Protein AF-A0A959AY59-F1 (afdb_monomer)

pLDDT: mean 86.49, std 15.17, range [32.84, 98.81]

Solvent-accessible surface area (backbone atoms only — not comparable to full-atom values): 12367 Å² total; per-residue (Å²): 97,44,99,86,69,48,77,55,77,89,79,66,83,82,62,85,65,41,23,52,65,58,53,49,50,52,52,50,54,61,70,39,89,49,82,90,51,55,85,70,95,68,79,77,82,83,85,82,74,50,73,66,54,53,51,46,48,75,74,69,59,72,80,78,83,77,75,95,61,88,46,76,70,57,55,76,89,42,36,44,59,26,8,46,44,40,38,59,22,74,68,34,48,46,70,52,16,10,36,38,76,89,50,59,33,88,89,51,55,83,72,14,48,51,47,32,23,6,31,13,77,38,65,31,88,90,78,68,45,79,39,76,49,31,61,27,59,16,50,24,64,83,75,30,42,46,73,59,51,73,66,37,51,45,39,27,45,28,69,26,26,39,83,88,66,48,74,50,63,87,82,57,74,60,44,68,83,62,48,74,66,58,50,48,14,35,55,52,26,36,70,71,43,72,65,52,87,61,80,50,83,71,85,74,89,74,83,136

Structure (mmCIF, N/CA/C/O backbone):
data_AF-A0A959AY59-F1
#
_entry.id   AF-A0A959AY59-F1
#
loop_
_atom_site.group_PDB
_atom_site.id
_atom_site.type_symbol
_atom_site.label_atom_id
_atom_site.label_alt_id
_atom_site.label_comp_id
_atom_site.label_asym_id
_atom_site.label_entity_id
_atom_site.label_seq_id
_atom_site.pdbx_PDB_ins_code
_atom_site.Cartn_x
_atom_site.Cartn_y
_atom_site.Cartn_z
_atom_site.occupancy
_atom_site.B_iso_or_equiv
_atom_site.auth_seq_id
_atom_site.auth_comp_id
_atom_site.auth_asym_id
_atom_site.auth_atom_id
_atom_site.pdbx_PDB_model_num
ATOM 1 N N . ILE A 1 1 ? 16.244 -9.989 -12.962 1.00 51.41 1 ILE A N 1
ATOM 2 C CA . ILE A 1 1 ? 17.182 -10.607 -13.932 1.00 51.41 1 ILE A CA 1
ATOM 3 C C . ILE A 1 1 ? 17.282 -9.651 -15.111 1.00 51.41 1 ILE A C 1
ATOM 5 O O . ILE A 1 1 ? 16.246 -9.204 -15.593 1.00 51.41 1 ILE A O 1
ATOM 9 N N . LYS A 1 2 ? 18.490 -9.231 -15.480 1.00 58.50 2 LYS A N 1
ATOM 10 C CA . LYS A 1 2 ? 18.745 -8.422 -16.674 1.00 58.50 2 LYS A CA 1
ATOM 11 C C . LYS A 1 2 ? 18.390 -9.232 -17.929 1.00 58.50 2 LYS A C 1
ATOM 13 O O . LYS A 1 2 ? 18.297 -10.452 -17.888 1.00 58.50 2 LYS A O 1
ATOM 18 N N . HIS A 1 3 ? 18.224 -8.553 -19.059 1.00 61.00 3 HIS A N 1
ATOM 19 C CA . HIS A 1 3 ? 17.946 -9.188 -20.356 1.00 61.00 3 HIS A CA 1
ATOM 20 C C . HIS A 1 3 ? 18.965 -10.267 -20.795 1.00 61.00 3 HIS A C 1
ATOM 22 O O . HIS A 1 3 ? 18.627 -11.122 -21.604 1.00 61.00 3 HIS A O 1
ATOM 28 N N . ASP A 1 4 ? 20.183 -10.241 -20.254 1.00 66.50 4 ASP A N 1
ATOM 29 C CA . ASP A 1 4 ? 21.287 -11.174 -20.520 1.00 66.50 4 ASP A CA 1
ATOM 30 C C . ASP A 1 4 ? 21.302 -12.394 -19.575 1.00 66.50 4 ASP A C 1
ATOM 32 O O . ASP A 1 4 ? 22.208 -13.222 -19.637 1.00 66.50 4 ASP A O 1
ATOM 36 N N . GLY A 1 5 ? 20.306 -12.518 -18.693 1.00 53.38 5 GLY A N 1
ATOM 37 C CA . GLY A 1 5 ? 20.240 -13.590 -17.702 1.00 53.38 5 GLY A CA 1
ATOM 38 C C . GLY A 1 5 ? 21.040 -13.316 -16.426 1.00 53.38 5 GLY A C 1
ATOM 39 O O . GLY A 1 5 ? 20.949 -14.108 -15.487 1.00 53.38 5 GLY A O 1
ATOM 40 N N . GLU A 1 6 ? 21.764 -12.195 -16.317 1.00 53.97 6 GLU A N 1
ATOM 41 C CA . GLU A 1 6 ? 22.430 -11.834 -15.067 1.00 53.97 6 GLU A CA 1
ATOM 42 C C . GLU A 1 6 ? 21.414 -11.427 -13.997 1.00 53.97 6 GLU A C 1
ATOM 44 O O . GLU A 1 6 ? 20.489 -10.634 -14.208 1.00 53.97 6 GLU A O 1
ATOM 49 N N . PHE A 1 7 ? 21.603 -11.933 -12.783 1.00 50.22 7 PHE A N 1
ATOM 50 C CA . PHE A 1 7 ? 20.794 -11.524 -11.650 1.00 50.22 7 PHE A CA 1
ATOM 51 C C . PH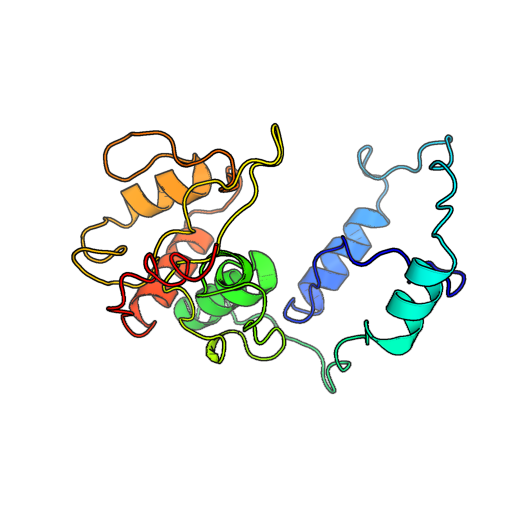E A 1 7 ? 21.135 -10.079 -11.246 1.00 50.22 7 PHE A C 1
ATOM 53 O O . PHE A 1 7 ? 22.219 -9.787 -10.746 1.00 50.22 7 PHE A O 1
ATOM 60 N N . ALA A 1 8 ? 20.194 -9.159 -11.464 1.00 55.78 8 ALA A N 1
ATOM 61 C CA . ALA A 1 8 ? 20.212 -7.846 -10.833 1.00 55.78 8 ALA A CA 1
ATOM 62 C C . ALA A 1 8 ? 19.759 -8.014 -9.380 1.00 55.78 8 ALA A C 1
ATOM 64 O O . ALA A 1 8 ? 18.724 -8.642 -9.149 1.00 55.78 8 ALA A O 1
ATOM 65 N N . LEU A 1 9 ? 20.537 -7.478 -8.431 1.00 53.38 9 LEU A N 1
ATOM 66 C CA . LEU A 1 9 ? 20.217 -7.523 -7.002 1.00 53.38 9 LEU A CA 1
ATOM 67 C C . LEU A 1 9 ? 18.752 -7.097 -6.765 1.00 53.38 9 LEU A C 1
ATOM 69 O O . LEU A 1 9 ? 18.276 -6.180 -7.441 1.00 53.38 9 LEU A O 1
ATOM 73 N N . PRO A 1 10 ? 18.029 -7.746 -5.837 1.00 53.94 10 PRO A N 1
ATOM 74 C CA . PRO A 1 10 ? 16.571 -7.700 -5.733 1.00 53.94 10 PRO A CA 1
ATOM 75 C C . PRO A 1 10 ? 16.095 -6.450 -4.987 1.00 53.94 10 PRO A C 1
ATOM 77 O O . PRO A 1 10 ? 15.366 -6.521 -4.007 1.00 53.94 10 PRO A O 1
ATOM 80 N N . PHE A 1 11 ? 16.529 -5.285 -5.454 1.00 59.75 11 PHE A N 1
ATOM 81 C CA . PHE A 1 11 ? 16.036 -3.995 -4.979 1.00 59.75 11 PHE A CA 1
ATOM 82 C C . PHE A 1 11 ? 14.796 -3.529 -5.746 1.00 59.75 11 PHE A C 1
ATOM 84 O O . PHE A 1 11 ? 14.227 -2.491 -5.423 1.00 59.75 11 PHE A O 1
ATOM 91 N N . MET A 1 12 ? 14.384 -4.268 -6.782 1.00 69.38 12 MET A N 1
ATOM 92 C CA . MET A 1 12 ? 13.154 -3.973 -7.504 1.00 69.38 12 MET A CA 1
ATOM 93 C C . MET A 1 12 ? 11.961 -4.552 -6.734 1.00 69.38 12 MET A C 1
ATOM 95 O O . MET A 1 12 ? 11.976 -5.753 -6.447 1.00 69.38 12 MET A O 1
ATOM 99 N N . PRO A 1 13 ? 10.926 -3.745 -6.440 1.00 74.81 13 PRO A N 1
ATOM 100 C CA . PRO A 1 13 ? 9.667 -4.253 -5.914 1.00 74.81 13 PRO A CA 1
ATOM 101 C C . PRO A 1 13 ? 9.113 -5.371 -6.798 1.00 74.81 13 PRO A C 1
ATOM 103 O O . PRO A 1 13 ? 9.182 -5.311 -8.031 1.00 74.81 13 PRO A O 1
ATOM 106 N N . ARG A 1 14 ? 8.575 -6.410 -6.161 1.00 80.12 14 ARG A N 1
ATOM 107 C CA . ARG A 1 14 ? 7.965 -7.549 -6.845 1.00 80.12 14 ARG A CA 1
ATOM 108 C C . ARG A 1 14 ? 6.485 -7.250 -7.052 1.00 80.12 14 ARG A C 1
ATOM 110 O O . ARG A 1 14 ? 5.696 -7.339 -6.127 1.00 80.12 14 ARG A O 1
ATOM 117 N N . PHE A 1 15 ? 6.111 -6.895 -8.278 1.00 88.00 15 PHE A N 1
ATOM 118 C CA . PHE A 1 15 ? 4.719 -6.621 -8.661 1.00 88.00 15 PHE A CA 1
ATOM 119 C C . PHE A 1 15 ? 3.950 -7.912 -8.999 1.00 88.00 15 PHE A C 1
ATOM 121 O O . PHE A 1 15 ? 3.256 -7.982 -10.009 1.00 88.00 15 PHE A O 1
ATOM 128 N N . ASN A 1 16 ? 4.109 -8.969 -8.196 1.00 89.69 16 ASN A N 1
ATOM 129 C CA . ASN A 1 16 ? 3.557 -10.302 -8.483 1.00 89.69 16 ASN A CA 1
ATOM 130 C C . ASN A 1 16 ? 2.033 -10.403 -8.306 1.00 89.69 16 ASN A C 1
ATOM 132 O O . ASN A 1 16 ? 1.447 -11.399 -8.714 1.00 89.69 16 ASN A O 1
ATOM 136 N N . LEU A 1 17 ? 1.410 -9.388 -7.706 1.00 93.44 17 LEU A N 1
ATOM 137 C CA . LEU A 1 17 ? -0.038 -9.293 -7.503 1.00 93.44 17 LEU A CA 1
ATOM 138 C C . LEU A 1 17 ? -0.689 -8.224 -8.390 1.00 93.44 17 LEU A C 1
ATOM 140 O O . LEU A 1 17 ? -1.886 -7.974 -8.268 1.00 93.44 17 LEU A O 1
ATOM 144 N N . LEU A 1 18 ? 0.094 -7.563 -9.246 1.00 95.00 18 LEU A N 1
ATOM 145 C CA . LEU A 1 18 ? -0.407 -6.540 -10.153 1.00 95.00 18 LEU A CA 1
ATOM 146 C C . LEU A 1 18 ? -1.167 -7.198 -11.311 1.00 95.00 18 LEU A C 1
ATOM 148 O O . LEU A 1 18 ? -0.779 -8.263 -11.788 1.00 95.00 18 LEU A O 1
ATOM 152 N N . SER A 1 19 ? -2.244 -6.562 -11.767 1.00 96.56 19 SER A N 1
ATOM 153 C CA . SER A 1 19 ? -3.016 -7.064 -12.899 1.00 96.56 19 SER A CA 1
ATOM 154 C C . SER A 1 19 ? -2.194 -7.059 -14.188 1.00 96.56 19 SER A C 1
ATOM 156 O O . SER A 1 19 ? -1.345 -6.191 -14.412 1.00 96.56 19 SER A O 1
ATOM 158 N N . ASP A 1 20 ? -2.489 -7.997 -15.085 1.00 95.44 20 ASP A N 1
ATOM 159 C CA . ASP A 1 20 ? -1.860 -8.070 -16.404 1.00 95.44 20 ASP A CA 1
ATOM 160 C C . ASP A 1 20 ? -2.069 -6.776 -17.208 1.00 95.44 20 ASP A C 1
ATOM 162 O O . ASP A 1 20 ? -1.217 -6.400 -18.015 1.00 95.44 20 ASP A O 1
ATOM 166 N N . GLU A 1 21 ? -3.205 -6.100 -17.022 1.00 96.12 21 GLU A N 1
ATOM 167 C CA . GLU A 1 21 ? -3.518 -4.825 -17.674 1.00 96.12 21 GLU A CA 1
ATOM 168 C C . GLU A 1 21 ? -2.631 -3.687 -17.159 1.00 96.12 21 GLU A C 1
ATOM 170 O O . GLU A 1 21 ? -2.073 -2.928 -17.957 1.00 96.12 21 GLU A O 1
ATOM 175 N N . ASP A 1 22 ? -2.422 -3.604 -15.848 1.00 96.06 22 ASP A N 1
ATOM 176 C CA . ASP A 1 22 ? -1.552 -2.592 -15.246 1.00 96.06 22 ASP A CA 1
ATOM 177 C C . ASP A 1 22 ? -0.080 -2.844 -15.597 1.00 96.06 22 ASP A C 1
ATOM 179 O O . ASP A 1 22 ? 0.642 -1.913 -15.967 1.00 96.06 22 ASP A O 1
ATOM 183 N N . VAL A 1 23 ? 0.362 -4.109 -15.613 1.00 94.56 23 VAL A N 1
ATOM 184 C CA . VAL A 1 23 ? 1.695 -4.483 -16.120 1.00 94.56 23 VAL A CA 1
ATOM 185 C C . VAL A 1 23 ? 1.852 -4.065 -17.587 1.00 94.56 23 VAL A C 1
ATOM 187 O O . VAL A 1 23 ? 2.867 -3.464 -17.956 1.00 94.56 23 VAL A O 1
ATOM 190 N N . LYS A 1 24 ? 0.851 -4.326 -18.439 1.00 95.75 24 LYS A N 1
ATOM 191 C CA . LYS A 1 24 ? 0.860 -3.891 -19.848 1.00 95.75 24 LYS A CA 1
ATOM 192 C C . LYS A 1 24 ? 0.885 -2.371 -19.977 1.00 95.75 24 LYS A C 1
ATOM 194 O O . LYS A 1 24 ? 1.590 -1.871 -20.850 1.00 95.75 24 LYS A O 1
ATOM 199 N N . SER A 1 25 ? 0.187 -1.645 -19.109 1.00 96.19 25 SER A N 1
ATOM 200 C CA . SER A 1 25 ? 0.180 -0.178 -19.090 1.00 96.19 25 SER A CA 1
ATOM 201 C C . SER A 1 25 ? 1.553 0.391 -18.733 1.00 96.19 25 SER A C 1
ATOM 203 O O . SER A 1 25 ? 2.037 1.304 -19.405 1.00 96.19 25 SER A O 1
ATOM 205 N N . ILE A 1 26 ? 2.245 -0.208 -17.757 1.00 93.75 26 ILE A N 1
ATOM 206 C CA . ILE A 1 26 ? 3.637 0.133 -17.431 1.00 93.75 26 ILE A CA 1
ATOM 207 C C . ILE A 1 26 ? 4.549 -0.139 -18.634 1.00 93.75 26 ILE A C 1
ATOM 209 O O . ILE A 1 26 ? 5.336 0.727 -19.015 1.00 93.75 26 ILE A O 1
ATOM 213 N N . ILE A 1 27 ? 4.429 -1.310 -19.272 1.00 94.44 27 ILE A N 1
ATOM 214 C CA . ILE A 1 27 ? 5.222 -1.660 -20.462 1.00 94.44 27 ILE A CA 1
ATOM 215 C C . ILE A 1 27 ? 4.962 -0.673 -21.606 1.00 94.44 27 ILE A C 1
ATOM 217 O O . ILE A 1 27 ? 5.910 -0.233 -22.255 1.00 94.44 27 ILE A O 1
ATOM 221 N N . ALA A 1 28 ? 3.701 -0.318 -21.854 1.00 97.00 28 ALA A N 1
ATOM 222 C CA . ALA A 1 28 ? 3.322 0.637 -22.887 1.00 97.00 28 ALA A CA 1
ATOM 223 C C . ALA A 1 28 ? 3.917 2.024 -22.606 1.00 97.00 28 ALA A C 1
ATOM 225 O O . ALA A 1 28 ? 4.500 2.623 -23.507 1.00 97.00 28 ALA A O 1
ATOM 226 N N . TYR A 1 29 ? 3.852 2.500 -21.357 1.00 95.94 29 TYR A N 1
ATOM 227 C CA . TYR A 1 29 ? 4.463 3.768 -20.960 1.00 95.94 29 TYR A CA 1
ATOM 228 C C . TYR A 1 29 ? 5.985 3.748 -21.129 1.00 95.94 29 TYR A C 1
ATOM 230 O O . TYR A 1 29 ? 6.529 4.646 -21.766 1.00 95.94 29 TYR A O 1
ATOM 238 N N . LEU A 1 30 ? 6.671 2.708 -20.642 1.00 94.06 30 LEU A N 1
ATOM 239 C CA . LEU A 1 30 ? 8.129 2.565 -20.763 1.00 94.06 30 LEU A CA 1
ATOM 240 C C . LEU A 1 30 ? 8.613 2.441 -22.217 1.00 94.06 30 LEU A C 1
ATOM 242 O O . LEU A 1 30 ? 9.771 2.736 -22.494 1.00 94.06 30 LEU A O 1
ATOM 246 N N . ARG A 1 31 ? 7.747 2.004 -23.139 1.00 94.81 31 ARG A N 1
ATOM 247 C CA . ARG A 1 31 ? 8.030 1.901 -24.582 1.00 94.81 31 ARG A CA 1
ATOM 248 C C . ARG A 1 31 ? 7.513 3.088 -25.399 1.00 94.81 31 ARG A C 1
ATOM 250 O O . ARG A 1 31 ? 7.593 3.046 -26.622 1.00 94.81 31 ARG A O 1
ATOM 257 N N . SER A 1 32 ? 6.947 4.101 -24.751 1.00 95.94 32 SER A N 1
ATOM 258 C CA . SER A 1 32 ? 6.413 5.284 -25.427 1.00 95.94 32 SER A CA 1
ATOM 259 C C . SER A 1 32 ? 7.499 6.315 -25.748 1.00 95.94 32 SER A C 1
ATOM 261 O O . SER A 1 32 ? 8.596 6.290 -25.191 1.00 95.94 32 SER A O 1
ATOM 263 N N . ASP A 1 33 ? 7.144 7.303 -26.570 1.00 95.69 33 ASP A N 1
ATOM 264 C CA . ASP A 1 33 ? 7.988 8.469 -26.865 1.00 95.69 33 ASP A CA 1
ATOM 265 C C . ASP A 1 33 ? 7.938 9.544 -25.758 1.00 95.69 33 ASP A C 1
ATOM 267 O O . ASP A 1 33 ? 8.363 10.686 -25.955 1.00 95.69 33 ASP A O 1
ATOM 271 N N . ALA A 1 34 ? 7.403 9.221 -24.572 1.00 95.81 34 ALA A N 1
ATOM 272 C CA . ALA A 1 34 ? 7.332 10.181 -23.479 1.00 95.81 34 ALA A CA 1
ATOM 273 C C . ALA A 1 34 ? 8.754 10.638 -23.076 1.00 95.81 34 ALA A C 1
ATOM 275 O O . ALA A 1 34 ? 9.624 9.792 -22.840 1.00 95.81 34 ALA A O 1
ATOM 276 N N . PRO A 1 35 ? 9.012 11.955 -22.920 1.00 94.25 35 PRO A N 1
ATOM 277 C CA . PRO A 1 35 ? 10.361 12.470 -22.658 1.00 94.25 35 PRO A CA 1
ATOM 278 C C . PRO A 1 35 ? 11.048 11.872 -21.423 1.00 94.25 35 PRO A C 1
ATOM 280 O O . PRO A 1 35 ? 12.269 11.772 -21.376 1.00 94.25 35 PRO A O 1
ATOM 283 N N . ARG A 1 36 ? 10.268 11.458 -20.414 1.00 92.50 36 ARG A N 1
ATOM 284 C CA . ARG A 1 36 ? 10.776 10.943 -19.131 1.00 92.50 36 ARG A CA 1
ATOM 285 C C . ARG A 1 36 ? 11.318 9.514 -19.185 1.00 92.50 36 ARG A C 1
ATOM 287 O O . ARG A 1 36 ? 11.989 9.118 -18.238 1.00 92.50 36 ARG A O 1
ATOM 294 N N . VAL A 1 37 ? 10.995 8.747 -20.223 1.00 93.25 37 VAL A N 1
ATOM 295 C CA . VAL A 1 37 ? 11.408 7.336 -20.361 1.00 93.25 37 VAL A CA 1
ATOM 296 C C . VAL A 1 37 ? 12.374 7.123 -21.521 1.00 93.25 37 VAL A C 1
ATOM 298 O O . VAL A 1 37 ? 12.727 5.989 -21.829 1.00 93.25 37 VAL A O 1
ATOM 301 N N . GLN A 1 38 ? 12.817 8.210 -22.156 1.00 93.31 38 GLN A N 1
ATOM 302 C CA . GLN A 1 38 ? 13.796 8.115 -23.226 1.00 93.31 38 GLN A CA 1
ATOM 303 C C . GLN A 1 38 ? 15.134 7.601 -22.682 1.00 93.31 38 GLN A C 1
ATOM 305 O O . GLN A 1 38 ? 15.543 7.987 -21.580 1.00 93.31 38 GLN A O 1
ATOM 310 N N . PRO A 1 39 ? 15.828 6.731 -23.435 1.00 87.88 39 PRO A N 1
ATOM 311 C CA . PRO A 1 39 ? 17.115 6.208 -23.014 1.00 87.88 39 PRO A CA 1
ATOM 312 C C . PRO A 1 39 ? 18.122 7.349 -22.871 1.00 87.88 39 PRO A C 1
ATOM 314 O O . PRO A 1 39 ? 18.257 8.205 -23.747 1.00 87.88 39 PRO A O 1
ATOM 317 N N . VAL A 1 40 ? 18.869 7.342 -21.771 1.00 85.62 40 VAL A N 1
ATOM 318 C CA . VAL A 1 40 ? 20.034 8.214 -21.612 1.00 85.62 40 VAL A CA 1
ATOM 319 C C . VAL A 1 40 ? 21.245 7.555 -22.269 1.00 85.62 40 VAL A C 1
ATOM 321 O O . VAL A 1 40 ? 21.433 6.346 -22.171 1.00 85.62 40 VAL A O 1
ATOM 324 N N . GLY A 1 41 ? 22.090 8.346 -22.934 1.00 84.50 41 GLY A N 1
ATOM 325 C CA . GLY A 1 41 ? 23.291 7.840 -23.615 1.00 84.50 41 GLY A CA 1
ATOM 326 C C . GLY A 1 41 ? 24.405 7.361 -22.676 1.00 84.50 41 GLY A C 1
ATOM 327 O O . GLY A 1 41 ? 25.433 6.878 -23.145 1.00 84.50 41 GLY A O 1
ATOM 328 N N . THR A 1 42 ? 24.225 7.502 -21.362 1.00 85.75 42 THR A N 1
ATOM 329 C CA . THR A 1 42 ? 25.218 7.114 -20.3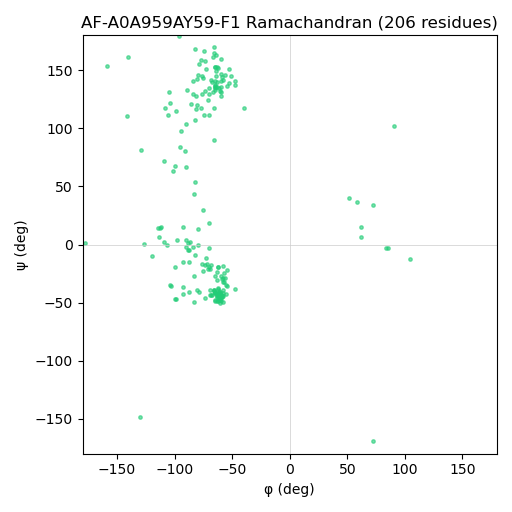61 1.00 85.75 42 THR A CA 1
ATOM 330 C C . THR A 1 42 ? 24.860 5.741 -19.796 1.00 85.75 42 THR A C 1
ATOM 332 O O . THR A 1 42 ? 23.821 5.620 -19.139 1.00 85.75 42 THR A O 1
ATOM 335 N N . PRO A 1 43 ? 25.686 4.703 -20.012 1.00 77.88 43 PRO A N 1
ATOM 336 C CA . PRO A 1 43 ? 25.443 3.411 -19.392 1.00 77.88 43 PRO A CA 1
ATOM 337 C C . PRO A 1 43 ? 25.546 3.531 -17.862 1.00 77.88 43 PRO A C 1
ATOM 339 O O . PRO A 1 43 ? 26.372 4.304 -17.363 1.00 77.88 43 PRO A O 1
ATOM 342 N N . PRO A 1 44 ? 24.734 2.778 -17.098 1.00 75.25 44 PRO A N 1
ATOM 343 C CA . PRO A 1 44 ? 24.904 2.706 -15.654 1.00 75.25 44 PRO A CA 1
ATOM 344 C C . PRO A 1 44 ? 26.281 2.107 -15.314 1.00 75.25 44 PRO A C 1
ATOM 346 O O . PRO A 1 44 ? 26.810 1.309 -16.097 1.00 75.25 44 PRO A O 1
ATOM 349 N N . PRO A 1 45 ? 26.869 2.462 -14.157 1.00 80.50 45 PRO A N 1
ATOM 350 C CA . PRO A 1 45 ? 28.113 1.850 -13.709 1.00 80.50 45 PRO A CA 1
ATOM 351 C C . PRO A 1 45 ? 27.961 0.321 -13.621 1.00 80.50 45 PRO A C 1
ATOM 353 O O . PRO A 1 45 ? 26.873 -0.173 -13.301 1.00 80.50 45 PRO A O 1
ATOM 356 N N . PRO A 1 46 ? 29.027 -0.447 -13.909 1.00 75.19 46 PRO A N 1
ATOM 357 C CA . PRO A 1 46 ? 28.967 -1.897 -13.839 1.00 75.19 46 PRO A CA 1
ATOM 358 C C . PRO A 1 46 ? 28.692 -2.348 -12.401 1.00 75.19 46 PRO A C 1
ATOM 360 O O . PRO A 1 46 ? 29.298 -1.866 -11.447 1.00 75.19 46 PRO A O 1
ATOM 363 N N . ASN A 1 47 ? 27.777 -3.305 -12.250 1.00 73.38 47 ASN A N 1
ATOM 364 C CA . ASN A 1 47 ? 27.593 -3.994 -10.979 1.00 73.38 47 ASN A CA 1
ATOM 365 C C . ASN A 1 47 ? 28.724 -5.016 -10.823 1.00 73.38 47 ASN A C 1
ATOM 367 O O . ASN A 1 47 ? 28.792 -5.968 -11.599 1.00 73.38 47 ASN A O 1
ATOM 371 N N . GLU A 1 48 ? 29.563 -4.864 -9.801 1.00 80.81 48 GLU A N 1
ATOM 372 C CA . GLU A 1 48 ? 30.634 -5.812 -9.467 1.00 80.81 48 GLU A CA 1
ATOM 373 C C . GLU A 1 48 ? 30.299 -6.574 -8.170 1.00 80.81 48 GLU A C 1
ATOM 375 O O . GLU A 1 48 ? 30.871 -6.299 -7.113 1.00 80.81 48 GLU A O 1
ATOM 380 N N . PRO A 1 49 ? 29.329 -7.514 -8.186 1.00 79.50 49 PRO A N 1
ATOM 381 C CA . PRO A 1 49 ? 28.979 -8.254 -6.984 1.00 79.50 49 PRO A CA 1
ATOM 382 C C . PRO A 1 49 ? 30.134 -9.165 -6.562 1.00 79.50 49 PRO A C 1
ATOM 384 O O . PRO A 1 49 ? 30.767 -9.832 -7.390 1.00 79.50 49 PRO A O 1
ATOM 387 N N . THR A 1 50 ? 30.364 -9.242 -5.251 1.00 86.69 50 THR A N 1
ATOM 388 C CA . THR A 1 50 ? 31.337 -10.167 -4.660 1.00 86.69 50 THR A CA 1
ATOM 389 C C . THR A 1 50 ? 30.977 -11.619 -4.988 1.00 86.69 50 THR A C 1
ATOM 391 O O . THR A 1 50 ? 29.822 -11.940 -5.283 1.00 86.69 50 THR A O 1
ATOM 394 N N . LEU A 1 51 ? 31.950 -12.534 -4.902 1.00 87.19 51 LEU A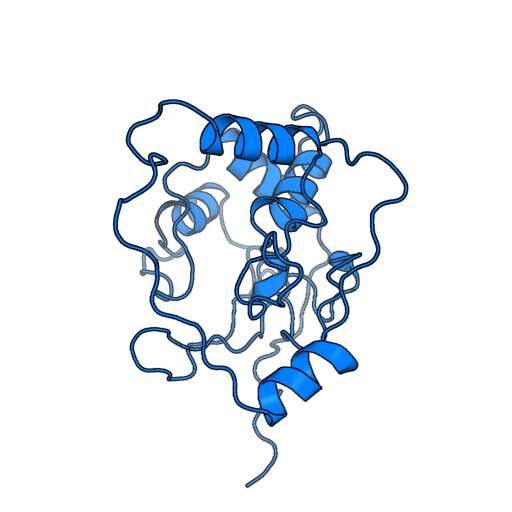 N 1
ATOM 395 C CA . LEU A 1 51 ? 31.684 -13.965 -5.094 1.00 87.19 51 LEU A CA 1
ATOM 396 C C . LEU A 1 51 ? 30.586 -14.463 -4.143 1.00 87.19 51 LEU A C 1
ATOM 398 O O . LEU A 1 51 ? 29.680 -15.172 -4.571 1.00 87.19 51 LEU A O 1
ATOM 402 N N . LEU A 1 52 ? 30.630 -14.028 -2.880 1.00 85.88 52 LEU A N 1
ATOM 403 C CA . LEU A 1 52 ? 29.602 -14.350 -1.894 1.00 85.88 52 LEU A CA 1
ATOM 404 C C . LEU A 1 52 ? 28.219 -13.855 -2.341 1.00 85.88 52 LEU A C 1
ATOM 406 O O . LEU A 1 52 ? 27.264 -14.625 -2.308 1.00 85.88 52 LEU A O 1
ATOM 410 N N . ALA A 1 53 ? 28.116 -12.613 -2.822 1.00 81.31 53 ALA A N 1
ATOM 411 C CA . ALA A 1 53 ? 26.856 -12.065 -3.320 1.00 81.31 53 ALA A CA 1
ATOM 412 C C . ALA A 1 53 ? 26.315 -12.861 -4.519 1.00 81.31 53 ALA A C 1
ATOM 414 O O . ALA A 1 53 ? 25.119 -13.137 -4.575 1.00 81.31 53 ALA A O 1
ATOM 415 N N . LYS A 1 54 ? 27.187 -13.299 -5.440 1.00 81.06 54 LYS A N 1
ATOM 416 C CA . LYS A 1 54 ? 26.796 -14.170 -6.562 1.00 81.06 54 LYS A CA 1
ATOM 417 C C . LYS A 1 54 ? 26.267 -15.521 -6.073 1.00 81.06 54 LYS A C 1
ATOM 419 O O . LYS A 1 54 ? 25.251 -15.987 -6.582 1.00 81.06 54 LYS A O 1
ATOM 424 N N . VAL A 1 55 ? 26.921 -16.142 -5.093 1.00 84.38 55 VAL A N 1
ATOM 425 C CA . VAL A 1 55 ? 26.493 -17.437 -4.536 1.00 84.38 55 VAL A CA 1
ATOM 426 C C . VAL A 1 55 ? 25.140 -17.310 -3.832 1.00 84.38 55 VAL A C 1
ATOM 4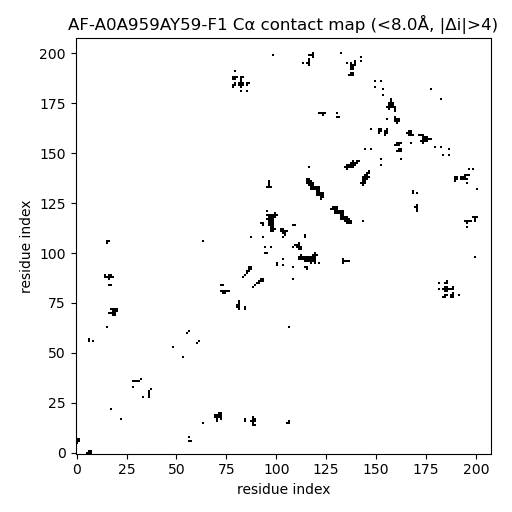28 O O . VAL A 1 55 ? 24.230 -18.084 -4.124 1.00 84.38 55 VAL A O 1
ATOM 431 N N . VAL A 1 56 ? 24.972 -16.307 -2.964 1.00 82.06 56 VAL A N 1
ATOM 432 C CA . VAL A 1 56 ? 23.710 -16.064 -2.241 1.00 82.06 56 VAL A CA 1
ATOM 433 C C . VAL A 1 56 ? 22.565 -15.786 -3.216 1.00 82.06 56 VAL A C 1
ATOM 435 O O . VAL A 1 56 ? 21.510 -16.411 -3.115 1.00 82.06 56 VAL A O 1
ATOM 438 N N . ALA A 1 57 ? 22.786 -14.909 -4.197 1.00 77.00 57 ALA A N 1
ATOM 439 C CA . ALA A 1 57 ? 21.786 -14.571 -5.203 1.00 77.00 57 ALA A CA 1
ATOM 440 C C . ALA A 1 57 ? 21.292 -15.794 -5.993 1.00 77.00 57 ALA A C 1
ATOM 442 O O . ALA A 1 57 ? 20.098 -15.920 -6.231 1.00 77.00 57 ALA A O 1
ATOM 443 N N . ASN A 1 58 ? 22.189 -16.708 -6.378 1.00 75.81 58 ASN A N 1
ATOM 444 C CA . ASN A 1 58 ? 21.819 -17.859 -7.206 1.00 75.81 58 ASN A CA 1
ATOM 445 C C . ASN A 1 58 ? 21.238 -19.039 -6.411 1.00 75.81 58 ASN A C 1
ATOM 447 O O . ASN A 1 58 ? 20.482 -19.828 -6.973 1.00 75.81 58 ASN A O 1
ATOM 451 N N . LEU A 1 59 ? 21.593 -19.196 -5.130 1.00 81.56 59 LEU A N 1
ATOM 452 C CA . LEU A 1 59 ? 21.188 -20.366 -4.338 1.00 81.56 59 LEU A CA 1
ATOM 453 C C . LEU A 1 59 ? 20.062 -20.081 -3.338 1.00 81.56 59 LEU A C 1
ATOM 455 O O . LEU A 1 59 ? 19.230 -20.959 -3.103 1.00 81.56 59 LEU A O 1
ATOM 459 N N . ALA A 1 60 ? 20.024 -18.881 -2.752 1.00 76.31 60 ALA A N 1
ATOM 460 C CA . ALA A 1 60 ? 19.068 -18.526 -1.701 1.00 76.31 60 ALA A CA 1
ATOM 461 C C . ALA A 1 60 ? 17.916 -17.647 -2.212 1.00 76.31 60 ALA A C 1
ATOM 463 O O . ALA A 1 60 ? 16.781 -17.806 -1.769 1.00 76.31 60 ALA A O 1
ATOM 464 N N . MET A 1 61 ? 18.179 -16.743 -3.161 1.00 76.44 61 MET A N 1
ATOM 465 C CA . MET A 1 61 ? 17.177 -15.792 -3.657 1.00 76.44 61 MET A CA 1
ATOM 466 C C . MET A 1 61 ? 16.435 -16.369 -4.863 1.00 76.44 61 MET A C 1
ATOM 468 O O . MET A 1 61 ? 16.753 -16.085 -6.017 1.00 76.44 61 MET A O 1
ATOM 472 N N . LYS A 1 62 ? 15.447 -17.225 -4.595 1.00 75.50 62 LYS A N 1
ATOM 473 C CA . LYS A 1 62 ? 14.628 -17.837 -5.649 1.00 75.50 62 LYS A CA 1
ATOM 474 C C . LYS A 1 62 ? 13.544 -16.872 -6.148 1.00 75.50 62 LYS A C 1
ATOM 476 O O . LYS A 1 62 ? 13.013 -16.095 -5.353 1.00 75.50 62 LYS A O 1
ATOM 481 N N . PRO A 1 63 ? 13.200 -16.914 -7.448 1.00 77.94 63 PRO A N 1
ATOM 482 C CA . PRO A 1 63 ? 12.044 -16.187 -7.954 1.00 77.94 63 PRO A CA 1
ATOM 483 C C . PRO A 1 63 ? 10.757 -16.715 -7.311 1.00 77.94 63 PRO A C 1
ATOM 485 O O . PRO A 1 63 ? 10.675 -17.885 -6.930 1.00 77.94 63 PRO A O 1
ATOM 488 N N . LEU A 1 64 ? 9.748 -15.849 -7.225 1.00 82.44 64 LEU A N 1
ATOM 489 C CA . LEU A 1 64 ? 8.38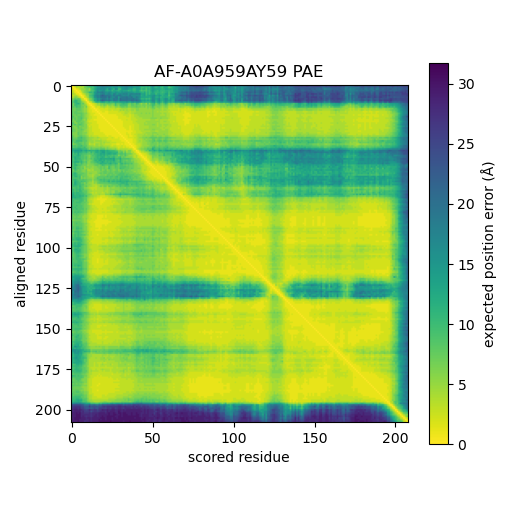7 -16.266 -6.894 1.00 82.44 64 LEU A CA 1
ATOM 490 C C . LEU A 1 64 ? 7.826 -17.164 -8.013 1.00 82.44 64 LEU A C 1
ATOM 492 O O . LEU A 1 64 ? 8.258 -17.034 -9.165 1.00 82.44 64 LEU A O 1
ATOM 496 N N . PRO A 1 65 ? 6.885 -18.074 -7.700 1.00 84.19 65 PRO A N 1
ATOM 497 C CA . PRO A 1 65 ? 6.213 -18.864 -8.722 1.00 84.19 65 PRO A CA 1
ATOM 498 C C . PRO A 1 65 ? 5.516 -17.947 -9.733 1.00 84.19 65 PRO A C 1
ATOM 500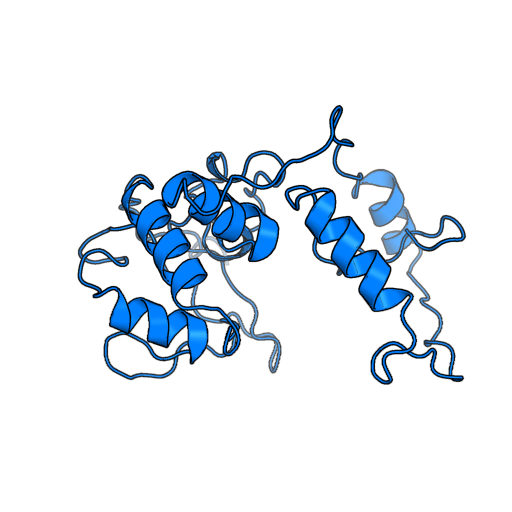 O O . PRO A 1 65 ? 4.951 -16.915 -9.371 1.00 84.19 65 PRO A O 1
ATOM 503 N N . TYR A 1 66 ? 5.560 -18.332 -11.008 1.00 83.81 66 TYR A N 1
ATOM 504 C CA . TYR A 1 66 ? 4.785 -17.645 -12.034 1.00 83.81 66 TYR A CA 1
ATOM 505 C C . TYR A 1 66 ? 3.291 -17.909 -11.818 1.00 83.81 66 TYR A C 1
ATOM 507 O O . TYR A 1 66 ? 2.929 -19.038 -11.479 1.00 83.81 66 TYR A O 1
ATOM 515 N N . PRO A 1 67 ? 2.422 -16.908 -12.036 1.00 85.38 67 PRO A N 1
ATOM 516 C CA . PRO A 1 67 ? 0.988 -17.133 -11.988 1.00 85.38 67 PRO A CA 1
ATOM 517 C C . PRO A 1 67 ? 0.575 -18.089 -13.117 1.00 85.38 67 PRO A C 1
ATOM 519 O O . PRO A 1 67 ? 1.012 -17.949 -14.260 1.00 85.38 67 PRO A O 1
ATOM 522 N N . GLU A 1 68 ? -0.266 -19.074 -12.794 1.00 88.44 68 GLU A N 1
ATOM 523 C CA . GLU A 1 68 ? -0.760 -20.070 -13.762 1.00 88.44 68 GLU A CA 1
ATOM 524 C C . GLU A 1 68 ? -1.799 -19.486 -14.736 1.00 88.44 68 GLU A C 1
ATOM 526 O O . GLU A 1 68 ? -2.059 -20.054 -15.796 1.00 88.44 68 GLU A O 1
ATOM 531 N N . ALA A 1 69 ? -2.386 -18.339 -14.385 1.00 90.50 69 ALA A N 1
ATOM 532 C CA . ALA A 1 69 ? -3.392 -17.632 -15.163 1.00 90.50 69 ALA A CA 1
ATOM 533 C C . ALA A 1 69 ? -3.171 -16.114 -15.099 1.00 90.50 69 ALA A C 1
ATOM 535 O O . ALA A 1 69 ? -2.502 -15.609 -14.199 1.00 90.50 69 ALA A O 1
ATOM 536 N N . ALA A 1 70 ? -3.762 -15.391 -16.053 1.00 92.44 70 ALA A N 1
ATOM 537 C CA . ALA A 1 70 ? -3.727 -13.932 -16.084 1.00 92.44 70 ALA A CA 1
ATOM 538 C C . ALA A 1 70 ? -4.360 -13.334 -14.817 1.00 92.44 70 ALA A C 1
ATOM 540 O O . ALA A 1 70 ? -5.453 -13.742 -14.409 1.00 92.44 70 ALA A O 1
ATOM 541 N N . ILE A 1 71 ? -3.706 -12.332 -14.229 1.00 93.44 71 ILE A N 1
ATOM 542 C CA . ILE A 1 71 ? -4.234 -11.616 -13.066 1.00 93.44 71 ILE A CA 1
ATOM 543 C C . ILE A 1 71 ? -5.139 -10.497 -13.576 1.00 93.44 71 ILE A C 1
ATOM 545 O O . ILE A 1 71 ? -4.712 -9.624 -14.330 1.00 93.44 71 ILE A O 1
ATOM 549 N N . THR A 1 72 ? -6.406 -10.515 -13.168 1.00 96.12 72 THR A N 1
ATOM 550 C CA . THR A 1 72 ? -7.386 -9.490 -13.556 1.00 96.12 72 THR A CA 1
ATOM 551 C C . THR A 1 72 ? -7.636 -8.554 -12.382 1.00 96.12 72 THR A C 1
ATOM 553 O O . THR A 1 72 ? -7.881 -9.021 -11.269 1.00 96.12 72 THR A O 1
ATOM 556 N N . ALA A 1 73 ? -7.581 -7.241 -12.621 1.00 96.19 73 ALA A N 1
ATOM 557 C CA . ALA A 1 73 ? -7.948 -6.261 -11.606 1.00 96.19 73 ALA A CA 1
ATOM 558 C C . ALA A 1 73 ? -9.445 -6.396 -11.270 1.00 96.19 73 ALA A C 1
ATOM 560 O O . ALA A 1 73 ? -10.265 -6.526 -12.186 1.00 96.19 73 ALA A O 1
ATOM 561 N N . PRO A 1 74 ? -9.833 -6.343 -9.985 1.00 97.44 74 PRO A N 1
ATOM 562 C CA . PRO A 1 74 ? -11.238 -6.261 -9.618 1.00 97.44 74 PRO A CA 1
ATOM 563 C C . PRO A 1 74 ? -11.885 -5.007 -10.221 1.00 97.44 74 PRO A C 1
ATOM 565 O O . PRO A 1 74 ? -11.224 -3.970 -10.340 1.00 97.44 74 PRO A O 1
ATOM 568 N N . PRO A 1 75 ? -13.172 -5.063 -10.598 1.00 96.50 75 PRO A N 1
ATOM 569 C CA . PRO A 1 75 ? -13.861 -3.889 -11.107 1.00 96.50 75 PRO A CA 1
ATOM 570 C C . PRO A 1 75 ? -13.935 -2.814 -10.018 1.00 96.50 75 PRO A C 1
ATOM 572 O O . PRO A 1 75 ? -14.252 -3.117 -8.872 1.00 96.50 75 PRO A O 1
ATOM 575 N N . ARG A 1 76 ? -13.738 -1.543 -10.387 1.00 95.12 76 ARG A N 1
ATOM 576 C CA . ARG A 1 76 ? -13.829 -0.399 -9.454 1.00 95.12 76 ARG A CA 1
ATOM 577 C C . ARG A 1 76 ? -15.180 -0.297 -8.734 1.00 95.12 76 ARG A C 1
ATOM 579 O O . ARG A 1 76 ? -15.262 0.260 -7.649 1.00 95.12 76 ARG A O 1
ATOM 586 N N . THR A 1 77 ? -16.237 -0.859 -9.324 1.00 96.12 77 THR A N 1
ATOM 587 C CA . THR A 1 77 ? -17.574 -0.931 -8.719 1.00 96.12 77 THR A CA 1
ATOM 588 C C . THR A 1 77 ? -17.652 -1.873 -7.515 1.00 96.12 77 THR A C 1
ATOM 590 O O . THR A 1 77 ? -18.585 -1.754 -6.727 1.00 96.12 77 THR A O 1
ATOM 593 N N . ASP A 1 78 ? -16.716 -2.817 -7.379 1.00 97.69 78 ASP A N 1
ATOM 594 C CA . ASP A 1 78 ? -16.527 -3.615 -6.165 1.00 97.69 78 ASP A CA 1
ATOM 595 C C . ASP A 1 78 ? -15.444 -2.949 -5.311 1.00 97.69 78 ASP A C 1
ATOM 597 O O . ASP A 1 78 ? -14.256 -3.265 -5.391 1.00 97.69 78 ASP A O 1
ATOM 601 N N . GLU A 1 79 ? -15.871 -1.961 -4.527 1.00 96.81 79 GLU A N 1
ATOM 602 C CA . GLU A 1 79 ? -14.987 -1.059 -3.790 1.00 96.81 79 GLU A CA 1
ATOM 603 C C . GLU A 1 79 ? -14.042 -1.807 -2.831 1.00 96.81 79 GLU A C 1
ATOM 605 O O . GLU A 1 79 ? -12.862 -1.471 -2.737 1.00 96.81 79 GLU A O 1
ATOM 610 N N . VAL A 1 80 ? -14.523 -2.860 -2.161 1.00 98.50 80 VAL A N 1
ATOM 611 C CA . VAL A 1 80 ? -13.717 -3.645 -1.212 1.00 98.50 80 VAL A CA 1
ATOM 612 C C . VAL A 1 80 ? -12.708 -4.524 -1.947 1.00 98.50 80 VAL A C 1
ATOM 614 O O . VAL A 1 80 ? -11.533 -4.542 -1.573 1.00 98.50 80 VAL A O 1
ATOM 617 N N . ALA A 1 81 ? -13.122 -5.236 -3.001 1.00 98.44 81 ALA A N 1
ATOM 618 C CA . ALA A 1 81 ? -12.197 -6.070 -3.766 1.00 98.44 81 ALA A CA 1
ATOM 619 C C . ALA A 1 81 ? -11.132 -5.219 -4.474 1.00 98.44 81 ALA A C 1
ATOM 621 O O . ALA A 1 81 ? -9.946 -5.559 -4.456 1.00 98.44 81 ALA A O 1
ATOM 622 N N . TYR A 1 82 ? -11.533 -4.083 -5.046 1.00 98.56 82 TYR A N 1
ATOM 623 C CA . TYR A 1 82 ? -10.614 -3.133 -5.661 1.00 98.56 82 TYR A CA 1
ATOM 624 C C . TYR A 1 82 ? -9.680 -2.491 -4.620 1.00 98.56 82 TYR A C 1
ATOM 626 O O . TYR A 1 82 ? -8.473 -2.403 -4.842 1.00 98.56 82 TYR A O 1
ATOM 634 N N . GLY A 1 83 ? -10.186 -2.153 -3.432 1.00 98.50 83 GLY A N 1
ATOM 635 C CA . GLY A 1 83 ? -9.377 -1.684 -2.305 1.00 98.50 83 GLY A CA 1
ATOM 636 C C . GLY A 1 83 ? -8.316 -2.690 -1.866 1.00 98.50 83 GLY A C 1
ATOM 637 O O . GLY A 1 83 ? -7.151 -2.330 -1.693 1.00 98.50 83 GLY A O 1
ATOM 638 N N . LYS A 1 84 ? -8.685 -3.972 -1.773 1.00 98.50 84 LYS A N 1
ATOM 639 C CA . LYS A 1 84 ? -7.748 -5.073 -1.504 1.00 98.50 84 LYS A CA 1
ATOM 640 C C . LYS A 1 84 ? -6.654 -5.158 -2.563 1.00 98.50 84 LYS A C 1
ATOM 642 O O . LYS A 1 84 ? -5.482 -5.330 -2.225 1.00 98.50 84 LYS A O 1
ATOM 647 N N . TYR A 1 85 ? -7.023 -5.021 -3.835 1.00 98.19 85 TYR A N 1
ATOM 648 C CA . TYR A 1 85 ? -6.072 -4.996 -4.944 1.00 98.19 85 TYR A CA 1
ATOM 649 C C . TYR A 1 85 ? -5.081 -3.829 -4.830 1.00 98.19 85 TYR A C 1
ATOM 651 O O . TYR A 1 85 ? -3.873 -4.031 -4.971 1.00 98.19 85 TYR A O 1
ATOM 659 N N . LEU A 1 86 ? -5.558 -2.630 -4.489 1.00 97.81 86 LEU A N 1
ATOM 660 C CA . LEU A 1 86 ? -4.696 -1.470 -4.261 1.00 97.81 86 LEU A CA 1
ATOM 661 C C . LEU A 1 86 ? -3.739 -1.687 -3.081 1.00 97.81 86 LEU A C 1
ATOM 663 O O . LEU A 1 86 ? -2.535 -1.473 -3.224 1.00 97.81 86 LEU A O 1
ATOM 667 N N . VAL A 1 87 ? -4.251 -2.147 -1.937 1.00 97.94 87 VAL A N 1
ATOM 668 C CA . VAL A 1 87 ? -3.467 -2.366 -0.709 1.00 97.94 87 VAL A CA 1
ATOM 669 C C . VAL A 1 87 ? -2.396 -3.438 -0.898 1.00 97.94 87 VAL A C 1
ATOM 671 O O . VAL A 1 87 ? -1.263 -3.252 -0.452 1.00 97.94 87 VAL A O 1
ATOM 674 N N . ASN A 1 88 ? -2.719 -4.539 -1.575 1.00 96.75 88 ASN A N 1
ATOM 675 C CA . ASN A 1 88 ? -1.810 -5.676 -1.700 1.00 96.75 88 ASN A CA 1
ATOM 676 C C . ASN A 1 88 ? -0.938 -5.628 -2.957 1.00 96.75 88 ASN A C 1
ATOM 678 O O . ASN A 1 88 ? 0.250 -5.926 -2.875 1.00 96.75 88 ASN A O 1
ATOM 682 N N . GLY A 1 89 ? -1.500 -5.256 -4.107 1.00 94.44 89 GLY A N 1
ATOM 683 C CA . GLY A 1 89 ? -0.819 -5.357 -5.399 1.00 94.44 89 GLY A CA 1
ATOM 684 C C . GLY A 1 89 ? -0.202 -4.059 -5.898 1.00 94.44 89 GLY A C 1
ATOM 685 O O . GLY A 1 89 ? 0.952 -4.059 -6.321 1.00 94.44 89 GLY A O 1
ATOM 686 N N . VAL A 1 90 ? -0.945 -2.952 -5.842 1.00 95.25 90 VAL A N 1
ATOM 687 C CA . VAL A 1 90 ? -0.490 -1.681 -6.437 1.00 95.25 90 VAL A CA 1
ATOM 688 C C . VAL A 1 90 ? 0.435 -0.919 -5.490 1.00 95.25 90 VAL A C 1
ATOM 690 O O . VAL A 1 90 ? 1.521 -0.495 -5.882 1.00 95.25 90 VAL A O 1
ATOM 693 N N . MET A 1 91 ? 0.011 -0.755 -4.236 1.00 93.50 91 MET A N 1
ATOM 694 C CA . MET A 1 91 ? 0.709 0.054 -3.232 1.00 93.50 91 MET A CA 1
ATOM 695 C C . MET A 1 91 ? 1.552 -0.787 -2.271 1.00 93.50 91 MET A C 1
ATOM 697 O O . MET A 1 91 ? 2.443 -0.249 -1.618 1.00 93.50 91 MET A O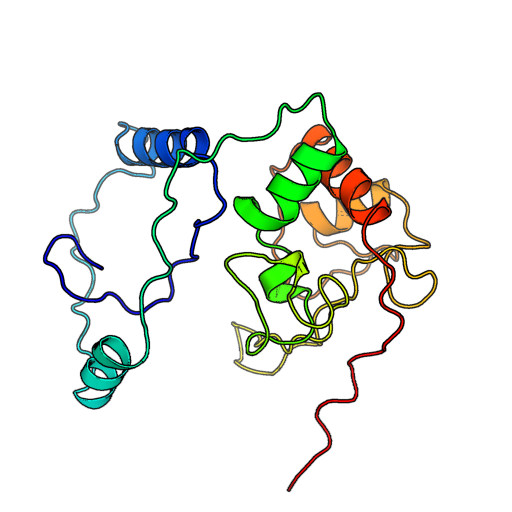 1
ATOM 701 N N . MET A 1 92 ? 1.266 -2.092 -2.185 1.00 93.50 92 MET A N 1
ATOM 702 C CA . MET A 1 92 ? 1.952 -3.059 -1.321 1.00 93.50 92 MET A CA 1
ATOM 703 C C . MET A 1 92 ? 2.034 -2.612 0.151 1.00 93.50 92 MET A C 1
ATOM 705 O O . MET A 1 92 ? 3.052 -2.827 0.811 1.00 93.50 92 MET A O 1
ATOM 709 N N . CYS A 1 93 ? 0.973 -2.006 0.697 1.00 95.75 93 CYS A N 1
ATOM 710 C CA . CYS A 1 93 ? 0.946 -1.494 2.072 1.00 95.75 93 CYS A CA 1
ATOM 711 C C . CYS A 1 93 ? 1.325 -2.578 3.093 1.00 95.75 93 CYS A C 1
ATOM 713 O O . CYS A 1 93 ? 2.027 -2.291 4.061 1.00 95.75 93 CYS A O 1
ATOM 715 N N . PHE A 1 94 ? 0.924 -3.828 2.840 1.00 95.25 94 PHE A N 1
ATOM 716 C CA . PHE A 1 94 ? 1.242 -4.977 3.689 1.00 95.25 94 PHE A CA 1
ATOM 717 C C . PHE A 1 94 ? 2.739 -5.200 3.902 1.00 95.25 94 PHE A C 1
ATOM 719 O O . PHE A 1 94 ? 3.127 -5.651 4.977 1.00 95.25 94 PHE A O 1
ATOM 726 N N . SER A 1 95 ? 3.577 -4.865 2.917 1.00 91.88 95 SER A N 1
ATOM 727 C CA . SER A 1 95 ? 5.019 -5.110 3.000 1.00 91.88 95 SER A CA 1
ATOM 728 C C . SER A 1 95 ? 5.661 -4.333 4.153 1.00 91.88 95 SER A C 1
ATOM 730 O O . SER A 1 95 ? 6.498 -4.865 4.877 1.00 91.88 95 SER A O 1
ATOM 732 N N . CYS A 1 96 ? 5.217 -3.096 4.384 1.00 92.19 96 CYS A N 1
ATOM 733 C CA . CYS A 1 96 ? 5.690 -2.274 5.494 1.00 92.19 96 CYS A CA 1
ATOM 734 C C . CYS A 1 96 ? 4.806 -2.411 6.736 1.00 92.19 96 CYS A C 1
ATOM 736 O O . CYS A 1 96 ? 5.325 -2.385 7.845 1.00 92.19 96 CYS A O 1
ATOM 738 N N . HIS A 1 97 ? 3.488 -2.546 6.578 1.00 95.38 97 HIS A N 1
ATOM 739 C CA . HIS A 1 97 ? 2.529 -2.511 7.686 1.00 95.38 97 HIS A CA 1
ATOM 740 C C . HIS A 1 97 ? 2.186 -3.885 8.280 1.00 95.38 97 HIS A C 1
ATOM 742 O O . HIS A 1 97 ? 1.214 -3.983 9.013 1.00 95.38 97 HIS A O 1
ATOM 748 N N . SER A 1 98 ? 2.944 -4.944 8.000 1.00 95.19 98 SER A N 1
ATOM 749 C CA . SER A 1 98 ? 2.828 -6.221 8.735 1.00 95.19 98 SER A CA 1
ATOM 750 C C . SER A 1 98 ? 3.878 -6.313 9.851 1.00 95.19 98 SER A C 1
ATOM 752 O O . SER A 1 98 ? 4.664 -5.381 10.019 1.00 95.19 98 SER A O 1
ATOM 754 N N . ALA A 1 99 ? 3.908 -7.406 10.618 1.00 92.56 99 ALA A N 1
ATOM 755 C CA . ALA A 1 99 ? 4.758 -7.513 11.808 1.00 92.56 99 ALA A CA 1
ATOM 756 C C . ALA A 1 99 ? 6.264 -7.404 11.513 1.00 92.56 99 ALA A C 1
ATOM 758 O O . ALA A 1 99 ? 6.985 -6.753 12.266 1.00 92.56 99 ALA A O 1
ATOM 759 N N . SER A 1 100 ? 6.747 -8.033 10.436 1.00 89.06 100 SER A N 1
ATOM 760 C CA . SER A 1 100 ? 8.173 -8.059 10.088 1.00 89.06 100 SER A CA 1
ATOM 761 C C . SER A 1 100 ? 8.391 -8.372 8.611 1.00 89.06 100 SER A C 1
ATOM 763 O O . SER A 1 100 ? 7.574 -9.062 8.003 1.00 89.06 100 SER A O 1
ATOM 765 N N . PHE A 1 101 ? 9.512 -7.928 8.033 1.00 87.94 101 PHE A N 1
ATOM 766 C CA . PHE A 1 101 ? 9.880 -8.277 6.651 1.00 87.94 101 PHE A CA 1
ATOM 767 C C . PHE A 1 101 ? 10.165 -9.779 6.468 1.00 87.94 101 PHE A C 1
ATOM 769 O O . PHE A 1 101 ? 9.983 -10.313 5.377 1.00 87.94 101 PHE A O 1
ATOM 776 N N . GLU A 1 102 ? 10.602 -10.469 7.523 1.00 87.50 102 GLU A N 1
ATOM 777 C CA . GLU A 1 102 ? 10.975 -11.888 7.515 1.00 87.50 102 GLU A CA 1
ATOM 778 C C . GLU A 1 102 ? 9.767 -12.830 7.465 1.00 87.50 102 GLU A C 1
ATOM 780 O O . GLU A 1 102 ? 9.909 -13.982 7.056 1.00 87.50 102 GLU A O 1
ATOM 785 N N . THR A 1 103 ? 8.592 -12.356 7.885 1.00 89.94 103 THR A N 1
ATOM 786 C CA . THR A 1 103 ? 7.361 -13.153 8.003 1.00 89.94 103 THR A CA 1
ATOM 787 C C . THR A 1 103 ? 6.291 -12.750 6.986 1.00 89.94 103 THR A C 1
ATOM 789 O O . THR A 1 103 ? 5.130 -13.142 7.113 1.00 89.94 103 THR A O 1
ATOM 792 N N . LEU A 1 104 ? 6.679 -11.989 5.954 1.00 91.38 104 LEU A N 1
ATOM 793 C CA . LEU A 1 104 ? 5.804 -11.641 4.837 1.00 91.38 104 LEU A CA 1
ATOM 794 C C . LEU A 1 104 ? 5.515 -12.860 3.955 1.00 91.38 104 LEU A C 1
ATOM 796 O O . LEU A 1 104 ? 6.431 -13.517 3.456 1.00 91.38 104 LEU A O 1
ATOM 800 N N . ASP A 1 105 ? 4.234 -13.093 3.681 1.00 93.31 105 ASP A N 1
ATOM 801 C CA . ASP A 1 105 ? 3.791 -13.957 2.589 1.00 93.31 105 ASP A CA 1
ATOM 802 C C . ASP A 1 105 ? 3.521 -13.082 1.358 1.00 93.31 105 ASP A C 1
ATOM 804 O O . ASP A 1 105 ? 2.477 -12.450 1.224 1.00 93.31 105 ASP A O 1
ATOM 808 N N . GLU A 1 106 ? 4.490 -13.010 0.446 1.00 90.12 106 GLU A N 1
ATOM 809 C CA . GLU A 1 106 ? 4.366 -12.178 -0.758 1.00 90.12 106 GLU A CA 1
ATOM 810 C C . GLU A 1 106 ? 3.386 -12.733 -1.795 1.00 90.12 106 GLU A C 1
ATOM 812 O O . GLU A 1 106 ? 2.975 -12.006 -2.700 1.00 90.12 106 GLU A O 1
ATOM 817 N N . VAL A 1 107 ? 3.021 -14.013 -1.695 1.00 90.81 107 VAL A N 1
ATOM 818 C CA . VAL A 1 107 ? 2.061 -14.648 -2.606 1.00 90.81 107 VAL A CA 1
ATOM 819 C C . VAL A 1 107 ? 0.643 -14.438 -2.089 1.00 90.81 107 VAL A C 1
ATOM 821 O O . VAL A 1 107 ? -0.254 -14.122 -2.868 1.00 90.81 107 VAL A O 1
ATOM 824 N N . THR A 1 108 ? 0.450 -14.563 -0.777 1.00 93.94 108 THR A N 1
ATOM 825 C CA . THR A 1 108 ? -0.835 -14.360 -0.103 1.00 93.94 108 THR A CA 1
ATOM 826 C C . THR A 1 108 ? -0.658 -13.3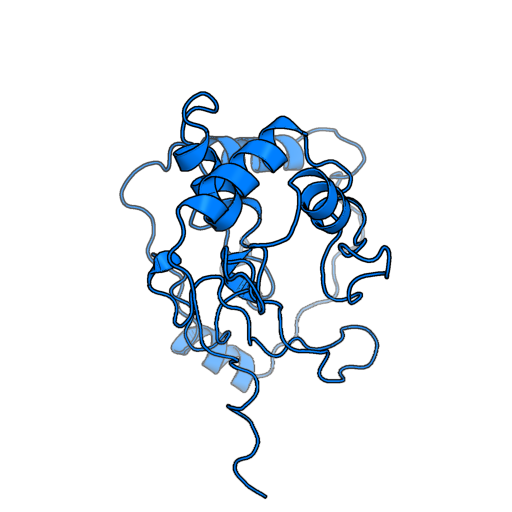90 1.070 1.00 93.94 108 THR A C 1
ATOM 828 O O . THR A 1 108 ? -0.578 -13.829 2.215 1.00 93.94 108 THR A O 1
ATOM 831 N N . PRO A 1 109 ? -0.634 -12.065 0.822 1.00 95.88 109 PRO A N 1
ATOM 832 C CA . PRO A 1 109 ? -0.341 -11.048 1.837 1.00 95.88 109 PRO A CA 1
ATOM 833 C C . PRO A 1 109 ? -1.095 -11.190 3.153 1.00 95.88 109 PRO A C 1
ATOM 835 O O . PRO A 1 109 ? -0.507 -10.987 4.210 1.00 95.88 109 PRO A O 1
ATOM 838 N N . GLU A 1 110 ? -2.366 -11.588 3.098 1.00 96.88 110 GLU A N 1
ATOM 839 C CA . GLU A 1 110 ? -3.240 -11.769 4.265 1.00 96.88 110 GLU A CA 1
ATOM 840 C C . GLU A 1 110 ? -2.759 -12.857 5.240 1.00 96.88 110 GLU A C 1
ATOM 842 O O . GLU A 1 110 ? -3.160 -12.846 6.401 1.00 96.88 110 GLU A O 1
ATOM 847 N N . ASN A 1 111 ? -1.885 -13.771 4.801 1.00 96.56 111 ASN A N 1
ATOM 848 C CA . ASN A 1 111 ? -1.246 -14.770 5.661 1.00 96.56 111 ASN A CA 1
ATOM 849 C C . ASN A 1 111 ? -0.020 -14.226 6.407 1.00 96.56 111 ASN A C 1
ATOM 851 O O . ASN A 1 111 ? 0.525 -14.927 7.262 1.00 96.56 111 ASN A O 1
ATOM 855 N N . SER A 1 112 ? 0.446 -13.018 6.074 1.00 95.94 112 SER A N 1
ATOM 856 C CA . SER A 1 112 ? 1.597 -12.409 6.742 1.00 95.94 112 SER A CA 1
ATOM 857 C C . SER A 1 112 ? 1.308 -12.245 8.230 1.00 95.94 112 SER A C 1
ATOM 859 O O . SER A 1 112 ? 0.204 -11.861 8.631 1.00 95.94 112 SER A O 1
ATOM 861 N N . GLU A 1 113 ? 2.311 -12.501 9.067 1.00 94.75 113 GLU A N 1
ATOM 862 C CA . GLU A 1 113 ? 2.149 -12.315 10.505 1.00 94.75 113 GLU A CA 1
ATOM 863 C C . GLU A 1 113 ? 1.790 -10.856 10.812 1.00 94.75 113 GLU A C 1
ATOM 865 O O . GLU A 1 113 ? 2.456 -9.923 10.361 1.00 94.75 113 GLU A O 1
ATOM 870 N N . GLY A 1 114 ? 0.710 -10.661 11.573 1.00 94.94 114 GLY A N 1
ATOM 871 C CA . GLY A 1 114 ? 0.222 -9.326 11.904 1.00 94.94 114 GLY A CA 1
ATOM 872 C C . GLY A 1 114 ? -0.118 -8.494 10.669 1.00 94.94 114 GLY A C 1
ATOM 873 O O . GLY A 1 114 ? 0.170 -7.303 10.676 1.00 94.94 114 GLY A O 1
ATOM 874 N N . TYR A 1 115 ? -0.672 -9.103 9.612 1.00 97.25 115 TYR A N 1
ATOM 875 C CA . TYR A 1 115 ? -1.109 -8.421 8.391 1.00 97.25 115 TYR A CA 1
ATOM 876 C C . TYR A 1 115 ? -1.789 -7.073 8.692 1.00 97.25 115 TYR A C 1
ATOM 878 O O . TYR A 1 115 ? -2.809 -7.020 9.376 1.00 97.25 115 TYR A O 1
ATOM 886 N N . LEU A 1 116 ? -1.192 -5.982 8.195 1.00 97.56 116 LEU A N 1
ATOM 887 C CA . LEU A 1 116 ? -1.634 -4.587 8.391 1.00 97.56 116 LEU A CA 1
ATOM 888 C C . LEU A 1 116 ? -1.645 -4.074 9.851 1.00 97.56 116 LEU A C 1
ATOM 890 O O . LEU A 1 116 ? -2.064 -2.944 10.109 1.00 97.56 116 LEU A O 1
ATOM 894 N N . GLY A 1 117 ? -1.144 -4.865 10.798 1.00 96.00 117 GLY A N 1
ATOM 895 C CA . GLY A 1 117 ? -1.046 -4.566 12.227 1.00 96.00 117 GLY A CA 1
ATOM 896 C C . GLY A 1 117 ? 0.178 -3.749 12.651 1.00 96.00 117 GLY A C 1
ATOM 897 O O . GLY A 1 117 ? 0.287 -3.393 13.821 1.00 96.00 117 GLY A O 1
ATOM 898 N N . GLY A 1 118 ? 1.075 -3.409 11.726 1.00 92.94 118 GLY A N 1
ATOM 899 C CA . GLY A 1 118 ? 2.296 -2.645 11.987 1.00 92.94 118 GLY A CA 1
ATOM 900 C C . GLY A 1 118 ? 3.369 -3.432 12.744 1.00 92.94 118 GLY A C 1
ATOM 901 O O . GLY A 1 118 ? 3.262 -4.641 12.923 1.00 92.94 118 GLY A O 1
ATOM 902 N N . GLY A 1 119 ? 4.413 -2.738 13.204 1.00 87.62 119 GLY A N 1
ATOM 903 C CA . GLY A 1 119 ? 5.506 -3.314 14.003 1.00 87.62 119 GLY A CA 1
ATOM 904 C C . GLY A 1 119 ? 6.817 -3.535 13.246 1.00 87.62 119 GLY A C 1
ATOM 905 O O . GLY A 1 119 ? 7.865 -3.692 13.874 1.00 87.62 119 GLY A O 1
ATOM 906 N N . ASN A 1 120 ? 6.799 -3.445 11.917 1.00 87.69 120 ASN A N 1
ATOM 907 C CA . ASN A 1 120 ? 7.998 -3.624 11.109 1.00 87.69 120 ASN A CA 1
ATOM 908 C C . ASN A 1 120 ? 9.013 -2.494 11.350 1.00 87.69 120 ASN A C 1
ATOM 910 O O . ASN A 1 120 ? 8.667 -1.310 11.294 1.00 87.69 120 ASN A O 1
ATOM 914 N N . ARG A 1 121 ? 10.283 -2.836 11.590 1.00 83.38 121 ARG A N 1
ATOM 915 C CA . ARG A 1 121 ? 11.348 -1.860 11.869 1.00 83.38 121 ARG A CA 1
ATOM 916 C C . ARG A 1 121 ? 11.871 -1.284 10.559 1.00 83.38 121 ARG A C 1
ATOM 918 O O . ARG A 1 121 ? 12.594 -1.941 9.815 1.00 83.38 121 ARG A O 1
ATOM 925 N N . ILE A 1 122 ? 11.524 -0.030 10.290 1.00 79.31 122 ILE A N 1
ATOM 926 C CA . ILE A 1 122 ? 11.916 0.638 9.052 1.00 79.31 122 ILE A CA 1
ATOM 927 C C . ILE A 1 122 ? 13.267 1.321 9.241 1.00 79.31 122 ILE A C 1
ATOM 929 O O . ILE A 1 122 ? 13.486 2.014 10.227 1.00 79.31 122 ILE A O 1
ATOM 933 N N . ILE A 1 123 ? 14.190 1.149 8.299 1.00 74.38 123 ILE A N 1
ATOM 934 C CA . ILE A 1 123 ? 15.469 1.865 8.316 1.00 74.38 123 ILE A CA 1
ATOM 935 C C . ILE A 1 123 ? 15.266 3.236 7.670 1.00 74.38 123 ILE A C 1
ATOM 937 O O . ILE A 1 123 ? 14.745 3.339 6.560 1.00 74.38 123 ILE A O 1
ATOM 941 N N . ASN A 1 124 ? 15.705 4.290 8.352 1.00 65.50 124 ASN A N 1
ATOM 942 C CA . ASN A 1 124 ? 15.760 5.639 7.817 1.00 65.50 124 ASN A CA 1
ATOM 943 C C . ASN A 1 124 ? 16.789 5.686 6.666 1.00 65.50 124 ASN A C 1
ATOM 945 O O . ASN A 1 124 ? 17.979 5.440 6.890 1.00 65.50 124 ASN A O 1
ATOM 949 N N . PRO A 1 125 ? 16.376 6.001 5.426 1.00 62.06 125 PRO A N 1
ATOM 950 C CA . PRO A 1 125 ? 17.281 5.977 4.282 1.00 62.06 125 PRO A CA 1
ATOM 951 C C . PRO A 1 125 ? 18.329 7.101 4.303 1.00 62.06 125 PRO A C 1
ATOM 953 O O . PRO A 1 125 ? 19.347 6.974 3.622 1.00 62.06 125 PRO A O 1
ATOM 956 N N . GLN A 1 126 ? 18.118 8.184 5.061 1.00 67.56 126 GLN A N 1
ATOM 957 C CA . GLN A 1 126 ? 19.047 9.315 5.129 1.00 67.56 126 GLN A CA 1
ATOM 958 C C . GLN A 1 126 ? 20.253 9.050 6.041 1.00 67.56 126 GLN A C 1
ATOM 960 O O . GLN A 1 126 ? 21.370 9.420 5.682 1.00 67.56 126 GLN A O 1
ATOM 965 N N . ASP A 1 127 ? 20.051 8.414 7.196 1.00 72.12 127 ASP A N 1
ATOM 966 C CA . ASP A 1 127 ? 21.095 8.233 8.221 1.00 72.12 127 ASP A CA 1
ATOM 967 C C . ASP A 1 127 ? 21.307 6.772 8.658 1.00 72.12 127 ASP A C 1
ATOM 969 O O . ASP A 1 127 ? 22.183 6.493 9.477 1.00 72.12 127 ASP A O 1
ATOM 973 N N . ARG A 1 128 ? 20.551 5.830 8.075 1.00 69.75 128 ARG A N 1
ATOM 974 C CA . ARG A 1 128 ? 20.581 4.385 8.364 1.00 69.75 128 ARG A CA 1
ATOM 975 C C . ARG A 1 128 ? 20.212 4.016 9.803 1.00 69.75 128 ARG A C 1
ATOM 977 O O . ARG A 1 128 ? 20.452 2.881 10.215 1.00 69.75 128 ARG A O 1
ATOM 984 N N . THR A 1 129 ? 19.615 4.934 10.558 1.00 73.44 129 THR A N 1
ATOM 985 C CA . THR A 1 129 ? 19.056 4.634 11.880 1.00 73.44 129 THR A CA 1
ATOM 986 C C . THR A 1 129 ? 17.757 3.840 11.750 1.00 73.44 129 THR A C 1
ATOM 988 O O . THR A 1 129 ? 17.105 3.854 10.707 1.00 73.44 129 THR A O 1
ATOM 991 N N . ILE A 1 130 ? 17.367 3.116 12.801 1.00 65.31 130 ILE A N 1
ATOM 992 C CA . ILE A 1 130 ? 16.048 2.480 12.849 1.00 65.31 130 ILE A CA 1
ATOM 993 C C . ILE A 1 130 ? 15.021 3.590 13.100 1.00 65.31 130 ILE A C 1
ATOM 995 O O . ILE A 1 130 ? 15.007 4.195 14.172 1.00 65.31 130 ILE A O 1
ATOM 999 N N . ALA A 1 131 ? 14.187 3.868 12.102 1.00 68.06 131 ALA A N 1
ATOM 1000 C CA . ALA A 1 131 ? 13.002 4.694 12.259 1.00 68.06 131 ALA A CA 1
ATOM 1001 C C . ALA A 1 131 ? 11.992 3.993 13.180 1.00 68.06 131 ALA A C 1
ATOM 1003 O O . ALA A 1 131 ? 12.085 2.792 13.447 1.00 68.06 131 ALA A O 1
ATOM 1004 N N . ALA A 1 132 ? 11.007 4.753 13.663 1.00 74.81 132 ALA A N 1
ATOM 1005 C CA . ALA A 1 132 ? 9.902 4.180 14.421 1.00 74.81 132 ALA A CA 1
ATOM 1006 C C . ALA A 1 132 ? 9.271 2.995 13.652 1.00 74.81 132 ALA A C 1
ATOM 1008 O O . ALA A 1 132 ? 9.217 3.043 12.416 1.00 74.81 132 ALA A O 1
ATOM 1009 N N . PRO A 1 133 ? 8.805 1.946 14.358 1.00 85.75 133 PRO A N 1
ATOM 1010 C CA . PRO A 1 133 ? 8.099 0.839 13.728 1.00 85.75 133 PRO A CA 1
ATOM 1011 C C . PRO A 1 133 ? 6.928 1.326 12.872 1.00 85.75 133 PRO A C 1
ATOM 1013 O O . PRO A 1 133 ? 6.327 2.366 13.160 1.00 85.75 133 PRO A O 1
ATOM 1016 N N . SER A 1 134 ? 6.587 0.570 11.830 1.00 91.19 134 SER A N 1
ATOM 1017 C CA . SER A 1 134 ? 5.411 0.864 11.017 1.00 91.19 134 SER A CA 1
ATOM 1018 C C . SER A 1 134 ? 4.140 0.866 11.867 1.00 91.19 134 SER A C 1
ATOM 1020 O O . SER A 1 134 ? 3.997 0.097 12.819 1.00 91.19 134 SER A O 1
ATOM 1022 N N . ALA A 1 135 ? 3.213 1.761 11.533 1.00 92.62 135 ALA A N 1
ATOM 1023 C CA . ALA A 1 135 ? 1.972 1.911 12.280 1.00 92.62 135 ALA A CA 1
ATOM 1024 C C . ALA A 1 135 ? 1.008 0.743 12.021 1.00 92.62 135 ALA A C 1
ATOM 1026 O O . ALA A 1 135 ? 0.978 0.188 10.922 1.00 92.62 135 ALA A O 1
ATOM 1027 N N . ASN A 1 136 ? 0.171 0.424 13.004 1.00 95.69 136 ASN A N 1
ATOM 1028 C CA . ASN A 1 136 ? -0.997 -0.426 12.801 1.00 95.69 136 ASN A CA 1
ATOM 1029 C C . ASN A 1 136 ? -2.039 0.352 11.985 1.00 95.69 136 ASN A C 1
ATOM 1031 O O . ASN A 1 136 ? -2.415 1.461 12.360 1.00 95.69 136 ASN A O 1
ATOM 1035 N N . ILE A 1 137 ? -2.483 -0.205 10.858 1.00 97.19 137 ILE A N 1
ATOM 1036 C CA . ILE A 1 137 ? -3.484 0.418 9.977 1.00 97.19 137 ILE A CA 1
ATOM 1037 C C . ILE A 1 137 ? -4.793 -0.380 9.914 1.00 97.19 137 ILE A C 1
ATOM 1039 O O . ILE A 1 137 ? -5.634 -0.130 9.054 1.00 97.19 137 ILE A O 1
ATOM 1043 N N . THR A 1 138 ? -4.994 -1.323 10.835 1.00 98.12 138 THR A N 1
ATOM 1044 C CA . THR A 1 138 ? -6.307 -1.946 11.067 1.00 98.12 138 THR A CA 1
ATOM 1045 C C . THR A 1 138 ? -7.240 -0.982 11.804 1.00 98.12 138 THR A C 1
ATOM 1047 O O . THR A 1 138 ? -6.794 0.015 12.379 1.00 98.12 138 THR A O 1
ATOM 1050 N N . MET A 1 139 ? -8.542 -1.282 11.855 1.00 97.56 139 MET A N 1
ATOM 1051 C CA . MET A 1 139 ? -9.541 -0.458 12.561 1.00 97.56 139 MET A CA 1
ATOM 1052 C C . MET A 1 139 ? -9.499 -0.592 14.094 1.00 97.56 139 MET A C 1
ATOM 1054 O O . MET A 1 139 ? -10.512 -0.419 14.772 1.00 97.56 139 MET A O 1
ATOM 1058 N N . HIS A 1 140 ? -8.326 -0.878 14.665 1.00 97.25 140 HIS A N 1
ATOM 1059 C CA . HIS A 1 140 ? -8.136 -0.868 16.110 1.00 97.25 140 HIS A CA 1
ATOM 1060 C C . HIS A 1 140 ? -8.444 0.532 16.679 1.00 97.25 140 HIS A C 1
ATOM 1062 O O . HIS A 1 140 ? -7.908 1.515 16.159 1.00 97.25 140 HIS A O 1
ATOM 1068 N N . PRO A 1 141 ? -9.248 0.663 17.754 1.00 94.62 141 PRO A N 1
ATOM 1069 C CA . PRO A 1 141 ? -9.659 1.966 18.284 1.00 94.62 141 PRO A CA 1
ATOM 1070 C C . PRO A 1 141 ? -8.500 2.786 18.869 1.00 94.62 141 PRO A C 1
ATOM 1072 O O . PRO A 1 141 ? -8.458 3.991 18.676 1.00 94.62 141 PRO A O 1
ATOM 1075 N N . GLU A 1 142 ? -7.552 2.158 19.565 1.00 92.44 142 GLU A N 1
ATOM 1076 C CA . GLU A 1 142 ? -6.445 2.889 20.210 1.00 92.44 142 GLU A CA 1
ATOM 1077 C C . GLU A 1 142 ? -5.135 2.869 19.408 1.00 92.44 142 GLU A C 1
ATOM 1079 O O . GLU A 1 142 ? -4.496 3.899 19.231 1.00 92.44 142 GLU A O 1
ATOM 1084 N N . LEU A 1 143 ? -4.733 1.694 18.914 1.00 91.44 143 LEU A N 1
ATOM 1085 C CA . LEU A 1 143 ? -3.458 1.482 18.231 1.00 91.44 143 LEU A CA 1
ATOM 1086 C C . LEU A 1 143 ? -3.498 1.747 16.719 1.00 91.44 143 LEU A C 1
ATOM 1088 O O . LEU A 1 143 ? -2.434 1.839 16.114 1.00 91.44 143 LEU A O 1
ATOM 1092 N N . GLY A 1 144 ? -4.686 1.829 16.112 1.00 95.31 144 GLY A N 1
ATOM 1093 C CA . GLY A 1 144 ? -4.864 1.864 14.660 1.00 95.31 144 GLY A CA 1
ATOM 1094 C C . GLY A 1 144 ? -5.760 3.000 14.170 1.00 95.31 144 GLY A C 1
ATOM 1095 O O . GLY A 1 144 ? -5.809 4.086 14.747 1.00 95.31 144 GLY A O 1
ATOM 1096 N N . LEU A 1 145 ? -6.476 2.747 13.075 1.00 97.50 145 LEU A N 1
ATOM 1097 C CA . LEU A 1 145 ? -7.309 3.733 12.380 1.00 97.50 145 LEU A CA 1
ATOM 1098 C C . LEU A 1 145 ? -8.737 3.838 12.935 1.00 97.50 145 LEU A C 1
ATOM 1100 O O . LEU A 1 145 ? -9.526 4.619 12.413 1.00 97.50 145 LEU A O 1
ATOM 1104 N N . GLY A 1 146 ? -9.099 3.096 13.985 1.00 97.06 146 GLY A N 1
ATOM 1105 C CA . GLY A 1 146 ? -10.494 2.975 14.433 1.00 97.06 146 GLY A CA 1
ATOM 1106 C C . GLY A 1 146 ? -11.152 4.284 14.896 1.00 97.06 146 GLY A C 1
ATOM 1107 O O . GLY A 1 146 ? -12.376 4.362 14.939 1.00 97.06 146 GLY A O 1
ATOM 1108 N N . GLN A 1 147 ? -10.365 5.312 15.228 1.00 96.69 147 GLN A N 1
ATOM 1109 C CA . GLN A 1 147 ? -10.852 6.661 15.574 1.00 96.69 147 GLN A CA 1
ATOM 1110 C C . GLN A 1 147 ? -10.589 7.700 14.472 1.00 96.69 147 GLN A C 1
ATOM 1112 O O . GLN A 1 147 ? -10.921 8.873 14.636 1.00 96.69 147 GLN A O 1
ATOM 1117 N N . TRP A 1 148 ? -9.970 7.296 13.362 1.00 97.88 148 TRP A N 1
ATOM 1118 C CA . TRP A 1 148 ? -9.654 8.191 12.258 1.00 97.88 148 TRP A CA 1
ATOM 1119 C C . TRP A 1 148 ? -10.881 8.397 11.379 1.00 97.88 148 TRP A C 1
ATOM 1121 O O . TRP A 1 148 ? -11.635 7.467 11.085 1.00 97.88 148 TRP A O 1
ATOM 1131 N N . THR A 1 149 ? -11.055 9.618 10.887 1.00 98.00 149 THR A N 1
ATOM 1132 C CA . THR A 1 149 ? -11.962 9.859 9.768 1.00 98.00 149 THR A CA 1
ATOM 1133 C C . THR A 1 149 ? -11.291 9.452 8.456 1.00 98.00 149 THR A C 1
ATOM 1135 O O . THR A 1 149 ? -10.065 9.498 8.315 1.00 98.00 149 THR A O 1
ATOM 1138 N N . LYS A 1 150 ? -12.101 9.132 7.441 1.00 98.00 150 LYS A N 1
ATOM 1139 C CA . LYS A 1 150 ? -11.598 8.898 6.080 1.00 98.00 150 LYS A CA 1
ATOM 1140 C C . LYS A 1 150 ? -10.783 10.090 5.553 1.00 98.00 150 LYS A C 1
ATOM 1142 O O . LYS A 1 150 ? -9.813 9.889 4.835 1.00 98.00 150 LYS A O 1
ATOM 1147 N N . GLU A 1 151 ? -11.149 11.320 5.915 1.00 98.12 151 GLU A N 1
ATOM 1148 C CA . GLU A 1 151 ? -10.419 12.528 5.510 1.00 98.12 151 GLU A CA 1
ATOM 1149 C C . GLU A 1 151 ? -9.025 12.602 6.151 1.00 98.12 151 GLU A C 1
ATOM 1151 O O . GLU A 1 151 ? -8.043 12.880 5.465 1.00 98.12 151 GLU A O 1
ATOM 1156 N N . GLN A 1 152 ? -8.908 12.287 7.445 1.00 98.38 152 GLN A N 1
ATOM 1157 C CA . GLN A 1 152 ? -7.605 12.199 8.115 1.00 98.38 152 GLN A CA 1
ATOM 1158 C C . GLN A 1 152 ? -6.731 11.119 7.474 1.00 98.38 152 GLN A C 1
ATOM 1160 O O . GLN A 1 152 ? -5.552 11.352 7.208 1.00 98.38 152 GLN A O 1
ATOM 1165 N N . PHE A 1 153 ? -7.319 9.964 7.156 1.00 98.12 153 PHE A N 1
ATOM 1166 C CA . PHE A 1 153 ? -6.629 8.911 6.418 1.00 98.12 153 PHE A CA 1
ATOM 1167 C C . PHE A 1 153 ? -6.174 9.383 5.027 1.00 98.12 153 PHE A C 1
ATOM 1169 O O . PHE A 1 153 ? -5.014 9.191 4.659 1.00 98.12 153 PHE A O 1
ATOM 1176 N N . ALA A 1 154 ? -7.043 10.061 4.274 1.00 98.12 154 ALA A N 1
ATOM 1177 C CA . ALA A 1 154 ? -6.713 10.615 2.963 1.00 98.12 154 ALA A CA 1
ATOM 1178 C C . ALA A 1 154 ? -5.523 11.586 3.043 1.00 98.12 154 ALA A C 1
ATOM 1180 O O . ALA A 1 154 ? -4.586 11.491 2.245 1.00 98.12 154 ALA A O 1
ATOM 1181 N N . ASN A 1 155 ? -5.513 12.472 4.042 1.00 97.75 155 ASN A N 1
ATOM 1182 C CA . ASN A 1 155 ? -4.425 13.424 4.261 1.00 97.75 155 ASN A CA 1
ATOM 1183 C C . ASN A 1 155 ? -3.108 12.732 4.642 1.00 97.75 155 ASN A C 1
ATOM 1185 O O . ASN A 1 155 ? -2.043 13.106 4.135 1.00 97.75 155 ASN A O 1
ATOM 1189 N N . ALA A 1 156 ? -3.166 11.679 5.459 1.00 97.19 156 ALA A N 1
ATOM 1190 C CA . ALA A 1 156 ? -2.002 10.863 5.790 1.00 97.19 156 ALA A CA 1
ATOM 1191 C C . ALA A 1 156 ? -1.392 10.206 4.552 1.00 97.19 156 ALA A C 1
ATOM 1193 O O . ALA A 1 156 ? -0.196 10.357 4.307 1.00 97.19 156 ALA A O 1
ATOM 1194 N N . VAL A 1 157 ? -2.206 9.541 3.734 1.00 96.94 157 VAL A N 1
ATOM 1195 C CA . VAL A 1 157 ? -1.729 8.811 2.550 1.00 96.94 157 VAL A CA 1
ATOM 1196 C C . VAL A 1 157 ? -1.226 9.765 1.463 1.00 96.94 157 VAL A C 1
ATOM 1198 O O . VAL A 1 157 ? -0.171 9.538 0.864 1.00 96.94 157 VAL A O 1
ATOM 1201 N N . ARG A 1 158 ? -1.950 10.857 1.196 1.00 97.06 158 ARG A N 1
ATOM 1202 C CA . ARG A 1 158 ? -1.620 11.768 0.089 1.00 97.06 158 ARG A CA 1
ATOM 1203 C C . ARG A 1 158 ? -0.509 12.745 0.445 1.00 97.06 158 ARG A C 1
ATOM 1205 O O . ARG A 1 158 ? 0.344 13.025 -0.398 1.00 97.06 158 ARG A O 1
ATOM 1212 N N . PHE A 1 159 ? -0.507 13.262 1.671 1.00 96.38 159 PHE A N 1
ATOM 1213 C CA . PHE A 1 159 ? 0.343 14.392 2.062 1.00 96.38 159 PHE A CA 1
ATOM 1214 C C . PHE A 1 159 ? 1.317 14.069 3.199 1.00 96.38 159 PHE A C 1
ATOM 1216 O O . PHE A 1 159 ? 2.255 14.839 3.436 1.00 96.38 159 PHE A O 1
ATOM 1223 N N . GLY A 1 160 ? 1.168 12.914 3.851 1.00 95.25 160 GLY A N 1
ATOM 1224 C CA . GLY A 1 160 ? 1.981 12.539 5.003 1.00 95.25 160 GLY A CA 1
ATOM 1225 C C . GLY A 1 160 ? 1.617 13.337 6.252 1.00 95.25 160 GLY A C 1
ATOM 1226 O O . GLY A 1 160 ? 2.513 13.680 7.018 1.00 95.25 160 GLY A O 1
ATOM 1227 N N . GLN A 1 161 ? 0.338 13.681 6.429 1.00 96.69 161 GLN A N 1
ATOM 1228 C CA . GLN A 1 161 ? -0.166 14.390 7.606 1.00 96.69 161 GLN A CA 1
ATOM 1229 C C . GLN A 1 161 ? -1.002 13.450 8.483 1.00 96.69 161 GLN A C 1
ATOM 1231 O O . GLN A 1 161 ? -2.027 12.944 8.037 1.00 96.69 161 GLN A O 1
ATOM 1236 N N . GLY A 1 162 ? -0.565 13.217 9.720 1.00 93.81 162 GLY A N 1
ATOM 1237 C CA . GLY A 1 162 ? -1.288 12.420 10.709 1.00 93.81 162 GLY A CA 1
ATOM 1238 C C . GLY A 1 162 ? -2.608 13.059 11.149 1.00 93.81 162 GLY A C 1
ATOM 1239 O O . GLY A 1 162 ? -2.889 14.221 10.849 1.00 93.81 162 GLY A O 1
ATOM 1240 N N . ALA A 1 163 ? -3.424 12.297 11.882 1.00 92.81 163 ALA A N 1
ATOM 1241 C CA . ALA A 1 163 ? -4.749 12.730 12.335 1.00 92.81 163 ALA A CA 1
ATOM 1242 C C . ALA A 1 163 ? -4.737 13.990 13.223 1.00 92.81 163 ALA A C 1
ATOM 1244 O O . ALA A 1 163 ? -5.715 14.738 13.240 1.00 92.81 163 ALA A O 1
ATOM 1245 N N . ASP A 1 164 ? -3.633 14.232 13.929 1.00 92.00 164 ASP A N 1
ATOM 1246 C CA . ASP A 1 164 ? -3.364 15.403 14.771 1.00 92.00 164 ASP A CA 1
ATOM 1247 C C . ASP A 1 164 ? -2.728 16.579 14.001 1.00 92.00 164 ASP A C 1
ATOM 1249 O O . ASP A 1 164 ? -2.424 17.623 14.579 1.00 92.00 164 ASP A O 1
ATOM 1253 N N . GLY A 1 165 ? -2.524 16.424 12.692 1.00 90.75 165 GLY A N 1
ATOM 1254 C CA . GLY A 1 165 ? -1.883 17.410 11.830 1.00 90.75 165 GLY A CA 1
ATOM 1255 C C . GLY A 1 165 ? -0.355 17.331 11.803 1.00 90.75 165 GLY A C 1
ATOM 1256 O O . GLY A 1 165 ? 0.258 18.076 11.030 1.00 90.75 165 GLY A O 1
ATOM 1257 N N . VAL A 1 166 ? 0.266 16.444 12.589 1.00 92.62 166 VAL A N 1
ATOM 1258 C CA . VAL A 1 166 ? 1.724 16.269 12.644 1.00 92.62 166 VAL A CA 1
ATOM 1259 C C . VAL A 1 166 ? 2.212 15.501 11.416 1.00 92.62 166 VAL A C 1
ATOM 1261 O O . VAL A 1 166 ? 1.536 14.620 10.888 1.00 92.62 166 VAL A O 1
ATOM 1264 N N . ALA A 1 167 ? 3.401 15.846 10.922 1.00 93.31 167 ALA A N 1
ATOM 1265 C CA . ALA A 1 167 ? 3.999 15.142 9.796 1.00 93.31 167 ALA A CA 1
ATOM 1266 C C . ALA A 1 167 ? 4.330 13.686 10.164 1.00 93.31 167 ALA A C 1
ATOM 1268 O O . ALA A 1 167 ? 4.953 13.420 11.193 1.00 93.31 167 ALA A O 1
ATOM 1269 N N . LEU A 1 168 ? 3.960 12.751 9.289 1.00 90.81 168 LEU A N 1
ATOM 1270 C CA . LEU A 1 168 ? 4.359 11.352 9.404 1.00 90.81 168 LEU A CA 1
ATOM 1271 C C . LEU A 1 168 ? 5.870 11.190 9.193 1.00 90.81 168 LEU A C 1
ATOM 1273 O O . LEU A 1 168 ? 6.536 12.046 8.601 1.00 90.81 168 LEU A O 1
ATOM 1277 N N . SER A 1 169 ? 6.396 10.049 9.649 1.00 87.00 169 SER A N 1
ATOM 1278 C CA . SER A 1 169 ? 7.787 9.650 9.413 1.00 87.00 169 SER A CA 1
ATOM 1279 C C . SER A 1 169 ? 8.167 9.815 7.932 1.00 87.00 169 SER A C 1
ATOM 1281 O O . SER A 1 169 ? 7.399 9.381 7.070 1.00 87.00 169 SER A O 1
ATOM 1283 N N . PRO A 1 170 ? 9.362 10.350 7.606 1.00 85.00 170 PRO A N 1
ATOM 1284 C CA . PRO A 1 170 ? 9.848 10.445 6.226 1.00 85.00 170 PRO A CA 1
ATOM 1285 C C . PRO A 1 170 ? 9.930 9.098 5.498 1.00 85.00 170 PRO A C 1
ATOM 1287 O O . PRO A 1 170 ? 10.001 9.070 4.272 1.00 85.00 170 PRO A O 1
ATOM 1290 N N . ALA A 1 171 ? 9.935 7.992 6.248 1.00 85.44 171 ALA A N 1
ATOM 1291 C CA . ALA A 1 171 ? 9.910 6.649 5.693 1.00 85.44 171 ALA A CA 1
ATOM 1292 C C . ALA A 1 171 ? 8.551 6.270 5.072 1.00 85.44 171 ALA A C 1
ATOM 1294 O O . ALA A 1 171 ? 8.514 5.375 4.232 1.00 85.44 171 ALA A O 1
ATOM 1295 N N . MET A 1 172 ? 7.453 6.938 5.451 1.00 90.56 172 MET A N 1
ATOM 1296 C CA . MET A 1 172 ? 6.138 6.742 4.837 1.00 90.56 172 MET A CA 1
ATOM 1297 C C . MET A 1 172 ? 6.047 7.542 3.524 1.00 90.56 172 MET A C 1
ATOM 1299 O O . MET A 1 172 ? 6.112 8.777 3.560 1.00 90.56 172 MET A O 1
ATOM 1303 N N . PRO A 1 173 ? 5.885 6.887 2.357 1.00 90.44 173 PRO A N 1
ATOM 1304 C CA . PRO A 1 173 ? 5.753 7.584 1.083 1.00 90.44 173 PRO A CA 1
ATOM 1305 C C . PRO A 1 173 ? 4.475 8.427 1.013 1.00 90.44 173 PRO A C 1
ATOM 1307 O O . PRO A 1 173 ? 3.460 8.107 1.627 1.00 90.44 173 PRO A O 1
ATOM 1310 N N . LYS A 1 174 ? 4.518 9.493 0.207 1.00 94.06 174 LYS A N 1
ATOM 1311 C CA . LYS A 1 174 ? 3.372 10.376 -0.050 1.00 94.06 174 LYS A CA 1
ATOM 1312 C C . LYS A 1 174 ? 2.800 10.088 -1.429 1.00 94.06 174 LYS A C 1
ATOM 1314 O O . LYS A 1 174 ? 3.502 10.249 -2.430 1.00 94.06 174 LYS A O 1
ATOM 1319 N N . TYR A 1 175 ? 1.525 9.735 -1.498 1.00 95.19 175 TYR A N 1
ATOM 1320 C CA . TYR A 1 175 ? 0.841 9.411 -2.750 1.00 95.19 175 TYR A CA 1
ATOM 1321 C C . TYR A 1 175 ? -0.026 10.582 -3.218 1.00 95.19 175 TYR A C 1
ATOM 1323 O O . TYR A 1 175 ? -1.248 10.492 -3.310 1.00 95.19 175 TYR A O 1
ATOM 1331 N N . THR A 1 176 ? 0.614 11.715 -3.515 1.00 95.75 176 THR A N 1
ATOM 1332 C CA . THR A 1 176 ? -0.063 12.993 -3.816 1.00 95.75 176 THR A CA 1
ATOM 1333 C C . THR A 1 176 ? -1.034 12.912 -5.003 1.00 95.75 176 THR A C 1
ATOM 1335 O O . THR A 1 176 ? -2.036 13.631 -5.037 1.00 95.75 176 THR A O 1
ATOM 1338 N N . LEU A 1 177 ? -0.758 12.013 -5.953 1.00 94.75 177 LEU A N 1
ATOM 1339 C CA . LEU A 1 177 ? -1.548 11.791 -7.168 1.00 94.75 177 LEU A CA 1
ATOM 1340 C C . LEU A 1 177 ? -2.659 10.738 -7.018 1.00 94.75 177 LEU A C 1
ATOM 1342 O O . LEU A 1 177 ? -3.383 10.507 -7.982 1.00 94.75 177 LEU A O 1
ATOM 1346 N N . MET A 1 178 ? -2.800 10.097 -5.853 1.00 95.62 178 MET A N 1
ATOM 1347 C CA . MET A 1 178 ? -3.846 9.094 -5.635 1.00 95.62 178 MET A CA 1
ATOM 1348 C C . MET A 1 178 ? -5.234 9.739 -5.718 1.00 95.62 178 MET A C 1
ATOM 1350 O O . MET A 1 178 ? -5.439 10.836 -5.197 1.00 95.62 178 MET A O 1
ATOM 1354 N N . SER A 1 179 ? -6.177 9.090 -6.400 1.00 96.94 179 SER A N 1
ATOM 1355 C CA . SER A 1 179 ? -7.530 9.624 -6.568 1.00 96.94 179 SER A CA 1
ATOM 1356 C C . SER A 1 179 ? -8.377 9.444 -5.300 1.00 96.94 179 SER A C 1
ATOM 1358 O O . SER A 1 179 ? -8.098 8.580 -4.470 1.00 96.94 179 SER A O 1
ATOM 1360 N N . GLU A 1 180 ? -9.443 10.238 -5.155 1.00 96.69 180 GLU A N 1
ATOM 1361 C CA . GLU A 1 180 ? -10.408 10.061 -4.054 1.00 96.69 180 GLU A CA 1
ATOM 1362 C C . GLU A 1 180 ? -11.140 8.713 -4.122 1.00 96.69 180 GLU A C 1
ATOM 1364 O O . GLU A 1 180 ? -11.492 8.150 -3.086 1.00 96.69 180 GLU A O 1
ATOM 1369 N N . GLU A 1 181 ? -11.347 8.178 -5.330 1.00 97.62 181 GLU A N 1
ATOM 1370 C CA . GLU A 1 181 ? -11.939 6.854 -5.542 1.00 97.62 181 GLU A CA 1
ATOM 1371 C C . GLU A 1 181 ? -11.019 5.754 -4.994 1.00 97.62 181 GLU A C 1
ATOM 1373 O O . GLU A 1 181 ? -11.465 4.914 -4.215 1.00 97.62 181 GLU A O 1
ATOM 1378 N N . ASP A 1 182 ? -9.722 5.805 -5.316 1.00 98.31 182 ASP A N 1
ATOM 1379 C CA . ASP A 1 182 ? -8.745 4.825 -4.828 1.00 98.31 182 ASP A CA 1
ATOM 1380 C C . ASP A 1 182 ? -8.581 4.912 -3.298 1.00 98.31 182 ASP A C 1
ATOM 1382 O O . ASP A 1 182 ? -8.551 3.885 -2.620 1.00 98.31 182 ASP A O 1
ATOM 1386 N N . ILE A 1 183 ? -8.546 6.128 -2.731 1.00 98.31 183 ILE A N 1
ATOM 1387 C CA . ILE A 1 183 ? -8.533 6.332 -1.271 1.00 98.31 183 ILE A CA 1
ATOM 1388 C C . ILE A 1 183 ? -9.794 5.749 -0.622 1.00 98.31 183 ILE A C 1
ATOM 1390 O O . ILE A 1 183 ? -9.701 5.124 0.435 1.00 98.31 183 ILE A O 1
ATOM 1394 N N . SER A 1 184 ? -10.965 5.940 -1.240 1.00 98.38 184 SER A N 1
ATOM 1395 C CA . SER A 1 184 ? -12.225 5.357 -0.766 1.00 98.38 184 SER A CA 1
ATOM 1396 C C . SER A 1 184 ? -12.163 3.840 -0.728 1.00 98.38 184 SER A C 1
ATOM 1398 O O . SER A 1 184 ? -12.443 3.254 0.314 1.00 98.38 184 SER A O 1
ATOM 1400 N N . ALA A 1 185 ? -11.706 3.228 -1.820 1.00 98.81 185 ALA A N 1
ATOM 1401 C CA . ALA A 1 185 ? -11.587 1.785 -1.940 1.00 98.81 185 ALA A CA 1
ATOM 1402 C C . ALA A 1 185 ? -10.624 1.198 -0.905 1.00 98.81 185 ALA A C 1
ATOM 1404 O O . ALA A 1 185 ? -10.967 0.243 -0.205 1.00 98.81 185 ALA A O 1
ATOM 1405 N N . ILE A 1 186 ? -9.448 1.810 -0.735 1.00 98.69 186 ILE A N 1
ATOM 1406 C CA . ILE A 1 186 ? -8.493 1.410 0.305 1.00 98.69 186 ILE A CA 1
ATOM 1407 C C . ILE A 1 186 ? -9.147 1.503 1.690 1.00 98.69 186 ILE A C 1
ATOM 1409 O O . ILE A 1 186 ? -9.108 0.536 2.448 1.00 98.69 186 ILE A O 1
ATOM 1413 N N . TRP A 1 187 ? -9.786 2.631 2.013 1.00 98.62 187 TRP A N 1
ATOM 1414 C CA . TRP A 1 187 ? -10.457 2.822 3.301 1.00 98.62 187 TRP A CA 1
ATOM 1415 C C . TRP A 1 187 ? -11.582 1.802 3.539 1.00 98.62 187 TRP A C 1
ATOM 1417 O O . TRP A 1 187 ? -11.722 1.280 4.645 1.00 98.62 187 TRP A O 1
ATOM 1427 N N . ALA A 1 188 ? -12.376 1.490 2.513 1.00 98.69 188 ALA A N 1
ATOM 1428 C CA . ALA A 1 188 ? -13.424 0.477 2.576 1.00 98.69 188 ALA A CA 1
ATOM 1429 C C . ALA A 1 188 ? -12.842 -0.916 2.847 1.00 98.69 188 ALA A C 1
ATOM 1431 O O . ALA A 1 188 ? -13.343 -1.621 3.720 1.00 98.69 188 ALA A O 1
ATOM 1432 N N . TYR A 1 189 ? -11.754 -1.291 2.169 1.00 98.81 189 TYR A N 1
ATOM 1433 C CA . TYR A 1 189 ? -11.085 -2.565 2.425 1.00 98.81 189 TYR A CA 1
ATOM 1434 C C . TYR A 1 189 ? -10.520 -2.646 3.847 1.00 98.81 189 TYR A C 1
ATOM 1436 O O . TYR A 1 189 ? -10.761 -3.644 4.525 1.00 98.81 189 TYR A O 1
ATOM 1444 N N . LEU A 1 190 ? -9.849 -1.599 4.341 1.00 98.62 190 LEU A N 1
ATOM 1445 C CA . LEU A 1 190 ? -9.285 -1.584 5.699 1.00 98.62 190 LEU A CA 1
ATOM 1446 C C . LEU A 1 190 ? -10.348 -1.793 6.790 1.00 98.62 190 LEU A C 1
ATOM 1448 O O . LEU A 1 190 ? -10.047 -2.389 7.819 1.00 98.62 190 LEU A O 1
ATOM 1452 N N . GLN A 1 191 ? -11.599 -1.379 6.558 1.00 98.31 191 GLN A N 1
ATOM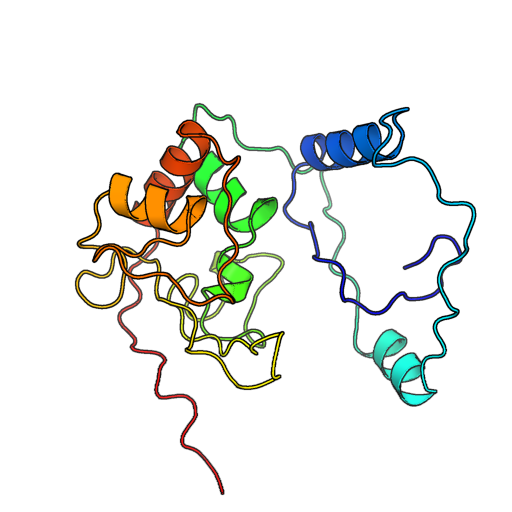 1453 C CA . GLN A 1 191 ? -12.712 -1.641 7.483 1.00 98.31 191 GLN A CA 1
ATOM 1454 C C . GLN A 1 191 ? -13.117 -3.119 7.563 1.00 98.31 191 GLN A C 1
ATOM 1456 O O . GLN A 1 191 ? -13.782 -3.520 8.515 1.00 98.31 191 GLN A O 1
ATOM 1461 N N . THR A 1 192 ? -12.725 -3.931 6.581 1.00 98.19 192 THR A N 1
ATOM 1462 C CA . THR A 1 192 ? -12.993 -5.379 6.552 1.00 98.19 192 THR A CA 1
ATOM 1463 C C . THR A 1 192 ? -11.864 -6.208 7.158 1.00 98.19 192 THR A C 1
ATOM 1465 O O . THR A 1 192 ? -12.056 -7.389 7.448 1.00 98.19 192 THR A O 1
ATOM 1468 N N . VAL A 1 193 ? -10.688 -5.604 7.347 1.00 97.75 193 VAL A N 1
ATOM 1469 C CA . VAL A 1 193 ? -9.500 -6.293 7.853 1.00 97.75 193 VAL A CA 1
ATOM 1470 C C . VAL A 1 193 ? -9.678 -6.572 9.350 1.00 97.75 193 VAL A C 1
ATOM 1472 O O . VAL A 1 193 ? -10.040 -5.657 10.095 1.00 97.75 193 VAL A O 1
ATOM 1475 N N . PRO A 1 194 ? -9.416 -7.809 9.819 1.00 96.31 194 PRO A N 1
ATOM 1476 C CA . PRO A 1 194 ? -9.449 -8.122 11.241 1.00 96.31 194 PRO A CA 1
ATOM 1477 C C . PRO A 1 194 ? -8.549 -7.187 12.048 1.00 96.31 194 PRO A C 1
ATOM 1479 O O . PRO A 1 194 ? -7.414 -6.905 11.667 1.00 96.31 194 PRO A O 1
ATOM 1482 N N . VAL A 1 195 ? -9.060 -6.722 13.182 1.00 96.19 195 VAL A N 1
ATOM 1483 C CA . VAL A 1 195 ? -8.304 -5.859 14.087 1.00 96.19 195 VAL A CA 1
ATOM 1484 C C . VAL A 1 195 ? -7.116 -6.629 14.670 1.00 96.19 195 VAL A C 1
ATOM 1486 O O . VAL A 1 195 ? -7.253 -7.778 15.090 1.00 96.19 195 VAL A O 1
ATOM 1489 N N . VAL A 1 196 ? -5.946 -5.987 14.700 1.00 93.75 196 VAL A N 1
ATOM 1490 C CA . VAL A 1 196 ? -4.744 -6.522 15.352 1.00 93.75 196 VAL A CA 1
ATOM 1491 C C . VAL A 1 196 ? -4.510 -5.761 16.656 1.00 93.75 196 VAL A C 1
ATOM 1493 O O . VAL A 1 196 ? -4.160 -4.585 16.632 1.00 93.75 196 VAL A O 1
ATOM 1496 N N . ASP A 1 197 ? -4.681 -6.445 17.790 1.00 80.44 197 ASP A N 1
ATOM 1497 C CA . ASP A 1 197 ? -4.618 -5.852 19.142 1.00 80.44 197 ASP A CA 1
ATOM 1498 C C . ASP A 1 197 ? -3.207 -5.818 19.752 1.00 80.44 197 ASP A C 1
ATOM 1500 O O . ASP A 1 197 ? -2.993 -5.303 20.850 1.00 80.44 197 ASP A O 1
ATOM 1504 N N . LYS A 1 198 ? -2.210 -6.395 19.075 1.00 68.69 198 LYS A N 1
ATOM 1505 C CA . LYS A 1 198 ? -0.849 -6.450 19.613 1.00 68.69 198 LYS A CA 1
ATOM 1506 C C . LYS A 1 198 ? -0.135 -5.124 19.374 1.00 68.69 198 LYS A C 1
ATOM 1508 O O . LYS A 1 198 ? 0.130 -4.754 18.234 1.00 68.69 198 LYS A O 1
ATOM 1513 N N . ALA A 1 199 ? 0.292 -4.470 20.452 1.00 59.34 199 ALA A N 1
ATOM 1514 C CA . ALA A 1 199 ? 1.409 -3.539 20.388 1.00 59.34 199 ALA A CA 1
ATOM 1515 C C . ALA A 1 199 ? 2.669 -4.350 20.039 1.00 59.34 199 ALA A C 1
ATOM 1517 O O . ALA A 1 199 ? 3.359 -4.861 20.916 1.00 59.34 199 ALA A O 1
ATOM 1518 N N . LEU A 1 200 ? 2.968 -4.515 18.749 1.00 59.31 200 LEU A N 1
ATOM 1519 C CA . LEU A 1 200 ? 4.129 -5.280 18.264 1.00 59.31 200 LEU A CA 1
ATOM 1520 C C . LEU A 1 200 ? 5.479 -4.578 18.548 1.00 59.31 200 LEU A C 1
ATOM 1522 O O . LEU A 1 200 ? 6.506 -4.919 17.973 1.00 59.31 200 LEU A O 1
ATOM 1526 N N . ALA A 1 201 ? 5.499 -3.621 19.481 1.00 47.47 201 ALA A N 1
ATOM 1527 C CA . ALA A 1 201 ? 6.662 -2.834 19.870 1.00 47.47 201 ALA A CA 1
ATOM 1528 C C . ALA A 1 201 ? 7.628 -3.549 20.841 1.00 47.47 201 ALA A C 1
ATOM 1530 O O . ALA A 1 201 ? 8.655 -2.969 21.183 1.00 47.47 201 ALA A O 1
ATOM 1531 N N . GLU A 1 202 ? 7.364 -4.794 21.258 1.00 41.09 202 GLU A N 1
ATOM 1532 C CA . GLU A 1 202 ? 8.233 -5.521 22.207 1.00 41.09 202 GLU A CA 1
ATOM 1533 C C . GLU A 1 202 ? 8.962 -6.748 21.629 1.00 41.09 202 GLU A C 1
ATOM 1535 O O . GLU A 1 202 ? 9.554 -7.529 22.368 1.00 41.09 202 GLU A O 1
ATOM 1540 N N . ALA A 1 203 ? 9.022 -6.917 20.307 1.00 37.97 203 ALA A N 1
ATOM 1541 C CA . ALA A 1 203 ? 9.923 -7.897 19.692 1.00 37.97 203 ALA A CA 1
ATOM 1542 C C . ALA A 1 203 ? 11.289 -7.251 19.387 1.00 37.97 203 ALA A C 1
ATOM 1544 O O . ALA A 1 203 ? 11.654 -7.024 18.235 1.00 37.97 203 ALA A O 1
ATOM 1545 N N . GLY A 1 204 ? 12.042 -6.875 20.426 1.00 37.75 204 GLY A N 1
ATOM 1546 C CA . GLY A 1 204 ? 13.350 -6.244 20.213 1.00 37.75 204 GLY A CA 1
ATOM 1547 C C . GLY A 1 204 ? 14.186 -5.880 21.436 1.00 37.75 204 GLY A C 1
ATOM 1548 O O . GLY A 1 204 ? 15.284 -5.362 21.251 1.00 37.75 204 GLY A O 1
ATOM 1549 N N . THR A 1 205 ? 13.731 -6.156 22.660 1.00 36.00 205 THR A N 1
ATOM 1550 C CA . THR A 1 205 ? 14.606 -6.191 23.844 1.00 36.00 205 THR A CA 1
ATOM 1551 C C . THR A 1 205 ? 14.951 -7.640 24.165 1.00 36.00 205 THR A C 1
ATOM 1553 O O . THR A 1 205 ? 14.503 -8.197 25.164 1.00 36.00 205 THR A O 1
ATOM 1556 N N . ALA A 1 206 ? 15.715 -8.281 23.285 1.00 34.06 206 ALA A N 1
ATOM 1557 C CA . ALA A 1 206 ? 16.358 -9.546 23.601 1.00 34.06 206 ALA A CA 1
ATOM 1558 C C . ALA A 1 206 ? 17.759 -9.575 22.983 1.00 34.06 206 ALA A C 1
ATOM 1560 O O . ALA A 1 206 ? 17.908 -9.697 21.770 1.00 34.06 206 ALA A O 1
ATOM 1561 N N . ASN A 1 207 ? 18.729 -9.516 23.897 1.00 32.84 207 ASN A N 1
ATOM 1562 C CA . ASN A 1 207 ? 20.148 -9.861 23.795 1.00 32.84 207 ASN A CA 1
ATOM 1563 C C . ASN A 1 207 ? 21.135 -8.756 23.372 1.00 32.84 207 ASN A C 1
ATOM 1565 O O . ASN A 1 207 ? 21.259 -8.428 22.198 1.00 32.84 207 ASN A O 1
ATOM 1569 N N . GLU A 1 208 ? 21.811 -8.264 24.424 1.00 33.03 208 GLU A N 1
ATOM 1570 C CA . GLU A 1 208 ? 23.266 -8.025 24.587 1.00 33.03 208 GLU A CA 1
ATOM 1571 C C . GLU A 1 208 ? 24.038 -7.211 23.538 1.00 33.03 208 GLU A C 1
ATOM 1573 O O . GLU A 1 208 ? 24.229 -7.675 22.394 1.00 33.03 208 GLU A O 1
#

Mean predicted aligned error: 7.36 Å

Nearest PDB structures (foldseek):
  8gy2-assembly1_B  TM=8.632E-01  e=6.853E-06  Gluconobacter oxydans 621H
  8gy3-assembly1_A  TM=7.460E-01  e=2.894E-06  Gluconobacter oxydans
  8xcm-assembly1_C  TM=6.805E-01  e=7.024E-07  Gluconobacter japonicus
  7w2j-assembly1_C  TM=6.921E-01  e=3.938E-06  Gluconobacter japonicus

Radius of gyration: 19.12 Å; Cα contacts (8 Å, |Δi|>4): 288; chains: 1; bounding box: 49×38×52 Å

Sequence (208 aa):
IKHDGEFALPFMPRFNLLSDEDVKSIIAYLRSDAPRVQPVGTPPPPNEPTLLAKVVANLAMKPLPYPEAAITAPPRTDEVAYGKYLVNGVMMCFSCHSASFETLDEVTPENSEGYLGGGNRIINPQDRTIAAPSANITMHPELGLGQWTKEQFANAVRFGQGADGVALSPAMPKYTLMSEEDISAIWAYLQTVPVVDKALAEAGTANE

Secondary structure (DSSP, 8-state):
--TTS----S-S---TTS-HHHHHHHHHHHTS--GGGSPPSSPPPPP---HHHHHHHHHT-PPPPPPSS---PPPTTSHHHHHHHIIIIIS-HHHHHSS-GGG--SSSGGGSTTTTS----PBPTTT--BPPPPPP-SS-TTTSSTT--HHHHHHHHHH-B-TTSPBPPTTS---TT--HHHHHHHHHHHTTSPP----GGGTT----

Foldseek 3Di:
DPPVPDDDPPPDDDLLQAFPVVVVVVVPVLPDPPPVNDDDPDDDPDDDDDPVRRVCCVPPVDDDDHDPDGRHQDDLVQLQSNLVSCCCRVVNVQCQQAQEVVQADNVDRLNGHRRLQWNYFDQDPPPRHTDDTGFRDALDPPRHCVVPDLVQQLCCQAPQAHRVRDHHDPSRDHNVVDDPSNSSSNVSNSPVRDDDPDPSNPPPPDDD